Protein AF-A0A8T2PBL6-F1 (afdb_monomer_lite)

Structure (mmCIF, N/CA/C/O backbone):
data_AF-A0A8T2PBL6-F1
#
_entry.id   AF-A0A8T2PBL6-F1
#
loop_
_atom_site.group_PDB
_atom_site.id
_atom_site.type_symbol
_atom_site.label_atom_id
_atom_site.label_alt_id
_atom_site.label_comp_id
_atom_site.label_asym_id
_atom_site.label_entity_id
_atom_site.label_seq_id
_atom_site.pdbx_PDB_ins_code
_atom_site.Cartn_x
_atom_site.Cartn_y
_atom_site.Cartn_z
_atom_site.occupancy
_atom_site.B_iso_or_equiv
_atom_site.auth_seq_id
_atom_site.auth_comp_id
_atom_site.auth_asym_id
_atom_site.auth_atom_id
_atom_site.pdbx_PDB_model_num
ATOM 1 N N . ASP A 1 1 ? 4.267 20.429 -60.607 1.00 43.16 1 ASP A N 1
ATOM 2 C CA . ASP A 1 1 ? 3.782 20.792 -59.264 1.00 43.16 1 ASP A CA 1
ATOM 3 C C . ASP A 1 1 ? 3.815 19.580 -58.355 1.00 43.16 1 ASP A C 1
ATOM 5 O O . ASP A 1 1 ? 3.031 18.664 -58.534 1.00 43.16 1 ASP A O 1
ATOM 9 N N . GLY A 1 2 ? 4.815 19.511 -57.474 1.00 50.25 2 GLY A N 1
ATOM 10 C CA . GLY A 1 2 ? 5.110 18.341 -56.634 1.00 50.25 2 GLY A CA 1
ATOM 11 C C . GLY A 1 2 ? 4.582 18.460 -55.206 1.00 50.25 2 GLY A C 1
ATOM 12 O O . GLY A 1 2 ? 5.264 18.031 -54.286 1.00 50.25 2 GLY A O 1
ATOM 13 N N . ASN A 1 3 ? 3.427 19.103 -55.019 1.00 58.19 3 ASN A N 1
ATOM 14 C CA . ASN A 1 3 ? 2.879 19.395 -53.692 1.00 58.19 3 ASN A CA 1
ATOM 15 C C . ASN A 1 3 ? 1.383 19.056 -53.585 1.00 58.19 3 ASN A C 1
ATOM 17 O O . ASN A 1 3 ? 0.628 19.763 -52.927 1.00 58.19 3 ASN A O 1
ATOM 21 N N . ASP A 1 4 ? 0.959 17.989 -54.262 1.00 65.25 4 ASP A N 1
ATOM 22 C CA . ASP A 1 4 ? -0.408 17.470 -54.192 1.00 65.25 4 ASP A CA 1
ATOM 23 C C . ASP A 1 4 ? -0.483 16.361 -53.132 1.00 65.25 4 ASP A C 1
ATOM 25 O O . ASP A 1 4 ? -0.520 15.171 -53.436 1.00 65.25 4 ASP A O 1
ATOM 29 N N . TYR A 1 5 ? -0.379 16.758 -51.862 1.00 63.62 5 TYR A N 1
ATOM 30 C CA . TYR A 1 5 ? -0.706 15.898 -50.724 1.00 63.62 5 TYR A CA 1
ATOM 31 C C . TYR A 1 5 ? -2.075 16.335 -50.199 1.00 63.62 5 TYR A C 1
ATOM 33 O O . TYR A 1 5 ? -2.205 17.390 -49.581 1.00 63.62 5 TYR A O 1
ATOM 41 N N . SER A 1 6 ? -3.101 15.537 -50.494 1.00 62.78 6 SER A N 1
ATOM 42 C CA . SER A 1 6 ? -4.510 15.812 -50.185 1.00 62.78 6 SER A CA 1
ATOM 43 C C . SER A 1 6 ? -5.053 15.000 -49.003 1.00 62.78 6 SER A C 1
ATOM 45 O O . SER A 1 6 ? -6.257 15.008 -48.757 1.00 62.78 6 SER A O 1
ATOM 47 N N . GLU A 1 7 ? -4.201 14.249 -48.304 1.00 71.81 7 GLU A N 1
ATOM 48 C CA . GLU A 1 7 ? -4.602 13.477 -47.125 1.00 71.81 7 GLU A CA 1
ATOM 49 C C . GLU A 1 7 ? -4.484 14.339 -45.861 1.00 71.81 7 GLU A C 1
ATOM 51 O O . GLU A 1 7 ? -3.490 15.044 -45.672 1.00 71.81 7 GLU A O 1
ATOM 56 N N . GLU A 1 8 ? -5.500 14.293 -44.991 1.00 63.59 8 GLU A N 1
ATOM 57 C CA . GLU A 1 8 ? -5.434 14.917 -43.667 1.00 63.59 8 GLU A CA 1
ATOM 58 C C . GLU A 1 8 ? -4.256 14.318 -42.886 1.00 63.59 8 GLU A C 1
ATOM 60 O O . GLU A 1 8 ? -4.156 13.106 -42.688 1.00 63.59 8 GLU A O 1
ATOM 65 N N . TYR A 1 9 ? -3.333 15.179 -42.461 1.00 60.50 9 TYR A N 1
ATOM 66 C CA . TYR A 1 9 ? -2.179 14.777 -41.672 1.00 60.50 9 TYR A CA 1
ATOM 67 C C . TYR A 1 9 ? -2.646 14.280 -40.294 1.00 60.50 9 TYR A C 1
ATOM 69 O O . TYR A 1 9 ? -3.010 15.069 -39.424 1.00 60.50 9 TYR A O 1
ATOM 77 N N . GLU A 1 10 ? -2.648 12.961 -40.086 1.00 58.72 10 GLU A N 1
ATOM 78 C CA . GLU A 1 10 ? -2.942 12.349 -38.786 1.00 58.72 10 GLU A CA 1
ATOM 79 C C . GLU A 1 10 ? -1.780 12.613 -37.803 1.00 58.72 10 GLU A C 1
ATOM 81 O O . GLU A 1 10 ? -0.879 11.787 -37.652 1.00 58.72 10 GLU A O 1
ATOM 86 N N . GLU A 1 11 ? -1.802 13.750 -37.096 1.00 50.81 11 GLU A N 1
ATOM 87 C CA . GLU A 1 11 ? -0.780 14.150 -36.100 1.00 50.81 11 GLU A CA 1
ATOM 88 C C . GLU A 1 11 ? -0.487 13.068 -35.041 1.00 50.81 11 GLU A C 1
ATOM 90 O O . GLU A 1 11 ? 0.611 12.999 -34.488 1.00 50.81 11 GLU A O 1
ATOM 95 N N . LEU A 1 12 ? -1.453 12.183 -34.777 1.00 55.25 12 LEU A N 1
ATOM 96 C CA . LEU A 1 12 ? -1.366 11.137 -33.758 1.00 55.25 12 LEU A CA 1
ATOM 97 C C . LEU A 1 12 ? -0.840 9.786 -34.278 1.00 55.25 12 LEU A C 1
ATOM 99 O O . LEU A 1 12 ? -0.629 8.878 -33.472 1.00 55.25 12 LEU A O 1
ATOM 103 N N . ARG A 1 13 ? -0.563 9.628 -35.584 1.00 52.41 13 ARG A N 1
ATOM 104 C CA . ARG A 1 13 ? -0.020 8.368 -36.148 1.00 52.41 13 ARG A CA 1
ATOM 105 C C . ARG A 1 13 ? 1.358 7.999 -35.595 1.00 52.41 13 ARG A C 1
ATOM 107 O O . ARG A 1 13 ? 1.736 6.830 -35.616 1.00 52.41 13 ARG A O 1
ATOM 114 N N . PHE A 1 14 ? 2.084 8.989 -35.080 1.00 52.91 14 PHE A N 1
ATOM 115 C CA . PHE A 1 14 ? 3.427 8.846 -34.522 1.00 52.91 14 PHE A CA 1
ATOM 116 C C . PHE A 1 14 ? 3.478 9.062 -33.008 1.00 52.91 14 PHE A C 1
ATOM 118 O O . PHE A 1 14 ? 4.563 9.293 -32.473 1.00 52.91 14 PHE A O 1
ATOM 125 N N . VAL A 1 15 ? 2.345 8.983 -32.291 1.00 48.78 15 VAL A N 1
ATOM 126 C CA . VAL A 1 15 ? 2.387 8.986 -30.822 1.00 48.78 15 VAL A CA 1
ATOM 127 C C . VAL A 1 15 ? 3.175 7.760 -30.370 1.00 48.78 15 VAL A C 1
ATOM 129 O O . VAL A 1 15 ? 2.711 6.619 -30.412 1.00 48.78 15 VAL A O 1
ATOM 132 N N . GLN A 1 16 ? 4.419 8.011 -29.981 1.00 54.53 16 GLN A N 1
ATOM 133 C CA . GLN A 1 16 ? 5.377 6.989 -29.621 1.00 54.53 16 GLN A CA 1
ATOM 134 C C . GLN A 1 16 ? 4.925 6.348 -28.307 1.00 54.53 16 GLN A C 1
ATOM 136 O O . GLN A 1 16 ? 4.802 7.007 -27.274 1.00 54.53 16 GLN A O 1
ATOM 141 N N . LYS A 1 17 ? 4.630 5.046 -28.352 1.00 58.31 17 LYS A N 1
ATOM 142 C CA . LYS A 1 17 ? 4.288 4.269 -27.159 1.00 58.31 17 LYS A CA 1
ATOM 143 C C . LYS A 1 17 ? 5.459 4.365 -26.174 1.00 58.31 17 LYS A C 1
ATOM 145 O O . LYS A 1 17 ? 6.600 4.133 -26.569 1.00 58.31 17 LYS A O 1
ATOM 150 N N . GLN A 1 18 ? 5.174 4.721 -24.919 1.00 60.09 18 GLN A N 1
ATOM 151 C CA . GLN A 1 18 ? 6.183 4.833 -23.857 1.00 60.09 18 GLN A CA 1
ATOM 152 C C . GLN A 1 18 ? 7.034 3.556 -23.821 1.00 60.09 18 GLN A C 1
ATOM 154 O O . GLN A 1 18 ? 6.493 2.449 -23.791 1.00 60.09 18 GLN A O 1
ATOM 159 N N . ILE A 1 19 ? 8.357 3.716 -23.883 1.00 67.12 19 ILE A N 1
ATOM 160 C CA . ILE A 1 19 ? 9.294 2.612 -24.142 1.00 67.12 19 ILE A CA 1
ATOM 161 C C . ILE A 1 19 ? 9.692 1.913 -22.838 1.00 67.12 19 ILE A C 1
ATOM 163 O O . ILE A 1 19 ? 9.883 0.697 -22.832 1.00 67.12 19 ILE A O 1
ATOM 167 N N . LEU A 1 20 ? 9.782 2.657 -21.729 1.00 72.12 20 LEU A N 1
ATOM 168 C CA . LEU A 1 20 ? 10.186 2.117 -20.434 1.00 72.12 20 LEU A CA 1
ATOM 169 C C . LEU A 1 20 ? 9.105 2.312 -19.365 1.00 72.12 20 LEU A C 1
ATOM 171 O O . LEU A 1 20 ? 8.576 3.409 -19.190 1.00 72.12 20 LEU A O 1
ATOM 175 N N . ILE A 1 21 ? 8.813 1.252 -18.609 1.00 74.00 21 ILE A N 1
ATOM 176 C CA . ILE A 1 21 ? 7.943 1.310 -17.429 1.00 74.00 21 ILE A CA 1
ATOM 177 C C . ILE A 1 21 ? 8.823 1.252 -16.186 1.00 74.00 21 ILE A C 1
ATOM 179 O O . ILE A 1 21 ? 9.602 0.313 -16.016 1.00 74.00 21 ILE A O 1
ATOM 183 N N . VAL A 1 22 ? 8.662 2.235 -15.305 1.00 81.25 22 VAL A N 1
ATOM 184 C CA . VAL A 1 22 ? 9.357 2.313 -14.021 1.00 81.25 22 VAL A CA 1
ATOM 185 C C . VAL A 1 22 ? 8.319 2.211 -12.915 1.00 81.25 22 VAL A C 1
ATOM 187 O O . VAL A 1 22 ? 7.431 3.052 -12.793 1.00 81.25 22 VAL A O 1
ATOM 190 N N . LYS A 1 23 ? 8.414 1.157 -12.112 1.00 81.25 23 LYS A N 1
ATOM 191 C CA . LYS A 1 23 ? 7.505 0.885 -11.001 1.00 81.25 23 LYS A CA 1
ATOM 192 C C . LYS A 1 23 ? 7.976 1.589 -9.741 1.00 81.25 23 LYS A C 1
ATOM 194 O O . LYS A 1 23 ? 9.170 1.628 -9.460 1.00 81.25 23 LYS A O 1
ATOM 199 N N . LEU A 1 24 ? 7.033 2.084 -8.952 1.00 82.81 24 LEU A N 1
ATOM 200 C CA . LEU A 1 24 ? 7.300 2.546 -7.596 1.00 82.81 24 LEU A CA 1
ATOM 201 C C . LEU A 1 24 ? 7.156 1.385 -6.614 1.00 82.81 24 LEU A C 1
ATOM 203 O O . LEU A 1 24 ? 6.159 0.656 -6.633 1.00 82.81 24 LEU A O 1
ATOM 207 N N . LYS A 1 25 ? 8.142 1.237 -5.733 1.00 81.81 25 LYS A N 1
ATOM 208 C CA . LYS A 1 25 ? 8.147 0.249 -4.654 1.00 81.81 25 LYS A CA 1
ATOM 209 C C . LYS A 1 25 ? 8.457 0.936 -3.329 1.00 81.81 25 LYS A C 1
ATOM 211 O O . LYS A 1 25 ? 9.286 1.837 -3.272 1.00 81.81 25 LYS A O 1
ATOM 216 N N . VAL A 1 26 ? 7.800 0.494 -2.263 1.00 82.88 26 VAL A N 1
ATOM 217 C CA . VAL A 1 26 ? 8.106 0.941 -0.901 1.00 82.88 26 VAL A CA 1
ATOM 218 C C . VAL A 1 26 ? 9.270 0.116 -0.350 1.00 82.88 26 VAL A C 1
ATOM 220 O O . VAL A 1 26 ? 9.194 -1.112 -0.300 1.00 82.88 26 VAL A O 1
ATOM 223 N N . GLU A 1 27 ? 10.333 0.793 0.073 1.00 85.44 27 GLU A N 1
ATOM 224 C CA . GLU A 1 27 ? 11.426 0.243 0.876 1.00 85.44 27 GLU A CA 1
ATOM 225 C C . GLU A 1 27 ? 11.625 1.158 2.078 1.00 85.44 27 GLU A C 1
ATOM 227 O O . GLU A 1 27 ? 12.254 2.208 1.974 1.00 85.44 27 GLU A O 1
ATOM 232 N N . GLU A 1 28 ? 11.012 0.797 3.206 1.00 79.00 28 GLU A N 1
ATOM 233 C CA . GLU A 1 28 ? 10.881 1.704 4.345 1.00 79.00 28 GLU A CA 1
ATOM 234 C C . GLU A 1 28 ? 12.227 2.284 4.815 1.00 79.00 28 GLU A C 1
ATOM 236 O O . GLU A 1 28 ? 13.193 1.533 4.978 1.00 79.00 28 GLU A O 1
ATOM 241 N N . PRO A 1 29 ? 12.293 3.605 5.082 1.00 82.56 29 PRO A N 1
ATOM 242 C CA . PRO A 1 29 ? 11.200 4.595 5.078 1.00 82.56 29 PRO A CA 1
ATOM 243 C C . PRO A 1 29 ? 10.956 5.299 3.721 1.00 82.56 29 PRO A C 1
ATOM 245 O O . PRO A 1 29 ? 10.273 6.320 3.679 1.00 82.56 29 PRO A O 1
ATOM 248 N N . TYR A 1 30 ? 11.514 4.800 2.618 1.00 80.50 30 TYR A N 1
ATOM 249 C CA . TYR A 1 30 ? 11.568 5.490 1.328 1.00 80.50 30 TYR A CA 1
ATOM 250 C C . TYR A 1 30 ? 10.723 4.813 0.235 1.00 80.50 30 TYR A C 1
ATOM 252 O O . TYR A 1 30 ? 10.323 3.652 0.327 1.00 80.50 30 TYR A O 1
ATOM 260 N N . ILE A 1 31 ? 10.456 5.560 -0.837 1.00 79.31 31 ILE A N 1
ATOM 261 C CA . ILE A 1 31 ? 9.913 5.028 -2.090 1.00 79.31 31 ILE A CA 1
ATOM 262 C C . ILE A 1 31 ? 11.065 4.973 -3.087 1.00 79.31 31 ILE A C 1
ATOM 264 O O . ILE A 1 31 ? 11.774 5.961 -3.275 1.00 79.31 31 ILE A O 1
ATOM 268 N N . VAL A 1 32 ? 11.241 3.823 -3.727 1.00 82.69 32 VAL A N 1
ATOM 269 C CA . VAL A 1 32 ? 12.306 3.576 -4.697 1.00 82.69 32 VAL A CA 1
ATOM 270 C C . VAL A 1 32 ? 11.728 3.267 -6.076 1.00 82.69 32 VAL A C 1
ATOM 272 O O . VAL A 1 32 ? 10.625 2.726 -6.208 1.00 82.69 32 VAL A O 1
ATOM 275 N N . PHE A 1 33 ? 12.492 3.609 -7.112 1.00 83.44 33 PHE A N 1
ATOM 276 C CA . PHE A 1 33 ? 12.185 3.276 -8.501 1.00 83.44 33 PHE A CA 1
ATOM 277 C C . PHE A 1 33 ? 12.703 1.879 -8.841 1.00 83.44 33 PHE A C 1
ATOM 279 O O . PHE A 1 33 ? 13.837 1.531 -8.506 1.00 83.44 33 PHE A O 1
ATOM 286 N N . GLN A 1 34 ? 11.884 1.092 -9.533 1.00 81.88 34 GLN A N 1
ATOM 287 C CA . GLN A 1 34 ? 12.235 -0.237 -10.009 1.00 81.88 34 GLN A CA 1
ATOM 288 C C . GLN A 1 34 ? 11.873 -0.401 -11.498 1.00 81.88 34 GLN A C 1
ATOM 290 O O . GLN A 1 34 ? 10.690 -0.403 -11.840 1.00 81.88 34 GLN A O 1
ATOM 295 N N . PRO A 1 35 ? 12.851 -0.606 -12.397 1.00 83.62 35 PRO A N 1
ATOM 296 C CA . PRO A 1 35 ? 14.295 -0.599 -12.139 1.00 83.62 35 PRO A CA 1
ATOM 297 C C . PRO A 1 35 ? 14.790 0.775 -11.653 1.00 83.62 35 PRO A C 1
ATOM 299 O O . PRO A 1 35 ? 14.104 1.783 -11.816 1.00 83.62 35 PRO A O 1
ATOM 302 N N . SER A 1 36 ? 15.966 0.816 -11.024 1.00 84.00 36 SER A N 1
ATOM 303 C CA . SER A 1 36 ? 16.546 2.076 -10.554 1.00 84.00 36 SER A CA 1
ATOM 304 C C . SER A 1 36 ? 16.830 3.016 -11.728 1.00 84.00 36 SER A C 1
ATOM 306 O O . SER A 1 36 ? 16.960 2.587 -12.878 1.00 84.00 36 SER A O 1
ATOM 308 N N . LEU A 1 37 ? 16.984 4.312 -11.451 1.00 79.06 37 LEU A N 1
ATOM 309 C CA . LEU A 1 37 ? 17.325 5.283 -12.495 1.00 79.06 37 LEU A CA 1
ATOM 310 C C . LEU A 1 37 ? 18.654 4.933 -13.187 1.00 79.06 37 LEU A C 1
ATOM 312 O O . LEU A 1 37 ? 18.767 5.046 -14.402 1.00 79.06 37 LEU A O 1
ATOM 316 N N . GLN A 1 38 ? 19.639 4.421 -12.449 1.00 81.12 38 GLN A N 1
ATOM 317 C CA . GLN A 1 38 ? 20.893 3.962 -13.049 1.00 81.12 38 GLN A CA 1
ATOM 318 C C . GLN A 1 38 ? 20.671 2.801 -14.027 1.00 81.12 38 GLN A C 1
ATOM 320 O O . GLN A 1 38 ? 21.185 2.823 -15.141 1.00 81.12 38 GLN A O 1
ATOM 325 N N . GLN A 1 39 ? 19.847 1.824 -13.651 1.00 83.62 39 GLN A N 1
ATOM 326 C CA . GLN A 1 39 ? 19.502 0.704 -14.528 1.00 83.62 39 GLN A CA 1
ATOM 327 C C . GLN A 1 39 ? 18.726 1.168 -15.770 1.00 83.62 39 GLN A C 1
ATOM 329 O O . GLN A 1 39 ? 18.928 0.637 -16.859 1.00 83.62 39 GLN A O 1
ATOM 334 N N . CYS A 1 40 ? 17.866 2.182 -15.636 1.00 82.75 40 CYS A N 1
ATOM 335 C CA . CYS A 1 40 ? 17.183 2.796 -16.776 1.00 82.75 40 CYS A CA 1
ATOM 336 C C . CYS A 1 40 ? 18.178 3.448 -17.747 1.00 82.75 40 CYS A C 1
ATOM 338 O O . CYS A 1 40 ? 18.083 3.236 -18.956 1.00 82.75 40 CYS A O 1
ATOM 340 N N . TRP A 1 41 ? 19.154 4.197 -17.225 1.00 80.44 41 TRP A N 1
ATOM 341 C CA . TRP A 1 41 ? 20.211 4.804 -18.034 1.00 80.44 41 TRP A CA 1
ATOM 342 C C . TRP A 1 41 ? 21.049 3.754 -18.765 1.00 80.44 41 TRP A C 1
ATOM 344 O O . TRP A 1 41 ? 21.285 3.885 -19.961 1.00 80.44 41 TRP A O 1
ATOM 354 N N . GLU A 1 42 ? 21.446 2.678 -18.086 1.00 84.25 42 GLU A N 1
ATOM 355 C CA . GLU A 1 42 ? 22.205 1.584 -18.703 1.00 84.25 42 GLU A CA 1
ATOM 356 C C . GLU A 1 42 ? 21.455 0.946 -19.881 1.00 84.25 42 GLU A C 1
ATOM 358 O O . GLU A 1 42 ? 22.079 0.585 -20.882 1.00 84.25 42 GLU A O 1
ATOM 363 N N . LEU A 1 43 ? 20.125 0.828 -19.793 1.00 83.44 43 LEU A N 1
ATOM 364 C CA . LEU A 1 43 ? 19.289 0.329 -20.889 1.00 83.44 43 LEU A CA 1
ATOM 365 C C . LEU A 1 43 ? 19.260 1.299 -22.073 1.00 83.44 43 LEU A C 1
ATOM 367 O O . LEU A 1 43 ? 19.433 0.868 -23.213 1.00 83.44 43 LEU A O 1
ATOM 371 N N . ILE A 1 44 ? 19.089 2.597 -21.810 1.00 82.00 44 ILE A N 1
ATOM 372 C CA . ILE A 1 44 ? 19.103 3.638 -22.846 1.00 82.00 44 ILE A CA 1
ATOM 373 C C . ILE A 1 44 ? 20.468 3.697 -23.534 1.00 82.00 44 ILE A C 1
ATOM 375 O O . ILE A 1 44 ? 20.549 3.625 -24.759 1.00 82.00 44 ILE A O 1
ATOM 379 N N . HIS A 1 45 ? 21.541 3.769 -22.748 1.00 80.69 45 HIS A N 1
ATOM 380 C CA . HIS A 1 45 ? 22.913 3.824 -23.236 1.00 80.69 45 HIS A CA 1
ATOM 381 C C . HIS A 1 45 ? 23.241 2.608 -24.106 1.00 80.69 45 HIS A C 1
ATOM 383 O O . HIS A 1 45 ? 23.751 2.749 -25.215 1.00 80.69 45 HIS A O 1
ATOM 389 N N . ARG A 1 46 ? 22.885 1.402 -23.645 1.00 84.50 46 ARG A N 1
ATOM 390 C CA . ARG A 1 46 ? 23.063 0.175 -24.428 1.00 84.50 46 ARG A CA 1
ATOM 391 C C . ARG A 1 46 ? 22.291 0.219 -25.745 1.00 84.50 46 ARG A C 1
ATOM 393 O O . ARG A 1 46 ? 22.838 -0.193 -26.759 1.00 84.50 46 ARG A O 1
ATOM 400 N N . GLY A 1 47 ? 21.057 0.725 -25.736 1.00 81.94 47 GLY A N 1
ATOM 401 C CA . GLY A 1 47 ? 20.255 0.894 -26.947 1.00 81.94 47 GLY A CA 1
ATOM 402 C C . GLY A 1 47 ? 20.935 1.803 -27.971 1.00 81.94 47 GLY A C 1
ATOM 403 O O . GLY A 1 47 ? 21.075 1.416 -29.128 1.00 81.94 47 GLY A O 1
ATOM 404 N N . PHE A 1 48 ? 21.428 2.968 -27.542 1.00 79.62 48 PHE A N 1
ATOM 405 C CA . PHE A 1 48 ? 22.177 3.872 -28.418 1.00 79.62 48 PHE A CA 1
ATOM 406 C C . PHE A 1 48 ? 23.450 3.230 -28.973 1.00 79.62 48 PHE A C 1
ATOM 408 O O . PHE A 1 48 ? 23.694 3.315 -30.175 1.00 79.62 48 PHE A O 1
ATOM 415 N N . MET A 1 49 ? 24.229 2.546 -28.132 1.00 79.75 49 MET A N 1
ATOM 416 C CA . MET A 1 49 ? 25.452 1.871 -28.577 1.00 79.75 49 MET A CA 1
ATOM 417 C C . MET A 1 49 ? 25.167 0.745 -29.575 1.00 79.75 49 MET A C 1
ATOM 419 O O . MET A 1 49 ? 25.893 0.599 -30.553 1.00 79.75 49 MET A O 1
ATOM 423 N N . GLU A 1 50 ? 24.095 -0.024 -29.376 1.00 82.31 50 GLU A N 1
ATOM 424 C CA . GLU A 1 50 ? 23.716 -1.088 -30.309 1.00 82.31 50 GLU A CA 1
ATOM 425 C C . GLU A 1 50 ? 23.234 -0.524 -31.652 1.00 82.31 50 GLU A C 1
ATOM 427 O O . GLU A 1 50 ? 23.562 -1.083 -32.697 1.00 82.31 50 GLU A O 1
ATOM 432 N N . ILE A 1 51 ? 22.508 0.602 -31.646 1.00 79.25 51 ILE A N 1
ATOM 433 C CA . ILE A 1 51 ? 22.123 1.317 -32.874 1.00 79.25 51 ILE A CA 1
ATOM 434 C C . ILE A 1 51 ? 23.373 1.766 -33.633 1.00 79.25 51 ILE A C 1
ATOM 436 O O . ILE A 1 51 ? 23.479 1.505 -34.831 1.00 79.25 51 ILE A O 1
ATOM 440 N N . ILE A 1 52 ? 24.322 2.399 -32.938 1.00 75.81 52 ILE A N 1
ATOM 441 C CA . ILE A 1 52 ? 25.583 2.869 -33.525 1.00 75.81 52 ILE A CA 1
ATOM 442 C C . ILE A 1 52 ? 26.353 1.696 -34.143 1.00 75.81 52 ILE A C 1
ATOM 444 O O . ILE A 1 52 ? 26.657 1.714 -35.334 1.00 75.81 52 ILE A O 1
ATOM 448 N N . LYS A 1 53 ? 26.567 0.631 -33.367 1.00 77.81 53 LYS A N 1
ATOM 449 C CA . LYS A 1 53 ? 27.270 -0.576 -33.809 1.00 77.81 53 LYS A CA 1
ATOM 450 C C . LYS A 1 53 ? 26.582 -1.265 -34.989 1.00 77.81 53 LYS A C 1
ATOM 452 O O . LYS A 1 53 ? 27.242 -1.723 -35.917 1.00 77.81 53 LYS A O 1
ATOM 457 N N . SER A 1 54 ? 25.251 -1.342 -34.978 1.00 75.81 54 SER A N 1
ATOM 458 C CA . SER A 1 54 ? 24.486 -1.938 -36.081 1.00 75.81 54 SER A CA 1
ATOM 459 C C . SER A 1 54 ? 24.658 -1.145 -37.376 1.00 75.81 54 SER A C 1
ATOM 461 O O . SER A 1 54 ? 24.699 -1.726 -38.462 1.00 75.81 54 SER A O 1
ATOM 463 N N . ALA A 1 55 ? 24.792 0.178 -37.265 1.00 70.81 55 ALA A N 1
ATOM 464 C CA . ALA A 1 55 ? 24.924 1.065 -38.406 1.00 70.81 55 ALA A CA 1
ATOM 465 C C . ALA A 1 55 ? 26.281 0.894 -39.134 1.00 70.81 55 ALA A C 1
ATOM 467 O O . ALA A 1 55 ? 26.313 0.985 -40.360 1.00 70.81 55 ALA A O 1
ATOM 468 N N . GLU A 1 56 ? 27.366 0.544 -38.430 1.00 70.31 56 GLU A N 1
ATOM 469 C CA . GLU A 1 56 ? 28.729 0.372 -38.988 1.00 70.31 56 GLU A CA 1
ATOM 470 C C . GLU A 1 56 ? 28.830 -0.613 -40.157 1.00 70.31 56 GLU A C 1
ATOM 472 O O . GLU A 1 56 ? 29.690 -0.484 -41.032 1.00 70.31 56 GLU A O 1
ATOM 477 N N . SER A 1 57 ? 27.936 -1.596 -40.190 1.00 69.19 57 SER A N 1
ATOM 478 C CA . SER A 1 57 ? 27.934 -2.656 -41.199 1.00 69.19 57 SER A CA 1
ATOM 479 C C . SER A 1 57 ? 27.009 -2.386 -42.387 1.00 69.19 57 SER A C 1
ATOM 481 O O . SER A 1 57 ? 26.903 -3.229 -43.279 1.00 69.19 57 SER A O 1
ATOM 483 N N . LEU A 1 58 ? 26.330 -1.232 -42.427 1.00 74.00 58 LEU A N 1
ATOM 484 C CA . LEU A 1 58 ? 25.347 -0.954 -43.469 1.00 74.00 58 LEU A CA 1
ATOM 485 C C . LEU A 1 58 ? 26.041 -0.701 -44.815 1.00 74.00 58 LEU A C 1
ATOM 487 O O . LEU A 1 58 ? 26.787 0.273 -44.946 1.00 74.00 58 LEU A O 1
ATOM 491 N N . PRO A 1 59 ? 25.804 -1.538 -45.841 1.00 68.31 59 PRO A N 1
ATOM 492 C CA . PRO A 1 59 ? 26.415 -1.342 -47.142 1.00 68.31 59 PRO A CA 1
ATOM 493 C C . PRO A 1 59 ? 25.818 -0.113 -47.821 1.00 68.31 59 PRO A C 1
ATOM 495 O O . PRO A 1 59 ? 24.615 0.150 -47.758 1.00 68.31 59 PRO A O 1
ATOM 498 N N . ARG A 1 60 ? 26.668 0.628 -48.525 1.00 73.12 60 ARG A N 1
ATOM 499 C CA . ARG A 1 60 ? 26.225 1.719 -49.385 1.00 73.12 60 ARG A CA 1
ATOM 500 C C . ARG A 1 60 ? 25.305 1.212 -50.496 1.00 73.12 60 ARG A C 1
ATOM 502 O O . ARG A 1 60 ? 25.505 0.124 -51.037 1.00 73.12 60 ARG A O 1
ATOM 509 N N . VAL A 1 61 ? 24.321 2.026 -50.878 1.00 72.56 61 VAL A N 1
ATOM 510 C CA . VAL A 1 61 ? 23.393 1.699 -51.976 1.00 72.56 61 VAL A CA 1
ATOM 511 C C . VAL A 1 61 ? 24.164 1.500 -53.286 1.00 72.56 61 VAL A C 1
ATOM 513 O O . VAL A 1 61 ? 23.833 0.620 -54.078 1.00 72.56 61 VAL A O 1
ATOM 516 N N . GLU A 1 62 ? 25.257 2.239 -53.475 1.00 71.44 62 GLU A N 1
ATOM 517 C CA . GLU A 1 62 ? 26.166 2.115 -54.614 1.00 71.44 62 GLU A CA 1
ATOM 518 C C . GLU A 1 62 ? 26.788 0.716 -54.731 1.00 71.44 62 GLU A C 1
ATOM 520 O O . GLU A 1 62 ? 26.954 0.226 -55.845 1.00 71.44 62 GLU A O 1
ATOM 525 N N . SER A 1 63 ? 27.032 0.026 -53.611 1.00 66.75 63 SER A N 1
ATOM 526 C CA . SER A 1 63 ? 27.506 -1.364 -53.599 1.00 66.75 63 SER A CA 1
ATOM 527 C C . SER A 1 63 ? 26.451 -2.340 -54.136 1.00 66.75 63 SER A C 1
ATOM 529 O O . SER A 1 63 ? 26.790 -3.434 -54.573 1.00 66.75 63 SER A O 1
ATOM 531 N N . SER A 1 64 ? 25.165 -1.974 -54.132 1.00 68.12 64 SER A N 1
ATOM 532 C CA . SER A 1 64 ? 24.094 -2.777 -54.744 1.00 68.12 64 SER A CA 1
ATOM 533 C C . SER A 1 64 ? 23.845 -2.408 -56.208 1.00 68.12 64 SER A C 1
ATOM 535 O O . SER A 1 64 ? 23.522 -3.287 -57.004 1.00 68.12 64 SER A O 1
ATOM 537 N N . LEU A 1 65 ? 24.013 -1.130 -56.562 1.00 72.50 65 LEU A N 1
ATOM 538 C CA . LEU A 1 65 ? 23.766 -0.602 -57.907 1.00 72.50 65 LEU A CA 1
ATOM 539 C C . LEU A 1 65 ? 24.927 -0.843 -58.885 1.00 72.50 65 LEU A C 1
ATOM 541 O O . LEU A 1 65 ? 24.681 -1.028 -60.074 1.00 72.50 65 LEU A O 1
ATOM 545 N N . PHE A 1 66 ? 26.173 -0.866 -58.401 1.00 78.81 66 PHE A N 1
ATOM 546 C CA . PHE A 1 66 ? 27.377 -0.994 -59.228 1.00 78.81 66 PHE A CA 1
ATOM 547 C C . PHE A 1 66 ? 28.226 -2.192 -58.760 1.00 78.81 66 PHE A C 1
ATOM 549 O O . PHE A 1 66 ? 28.984 -2.072 -57.793 1.00 78.81 66 PHE A O 1
ATOM 556 N N . PRO A 1 67 ? 28.115 -3.363 -59.422 1.00 68.62 67 PRO A N 1
ATOM 557 C CA . PRO A 1 67 ? 28.805 -4.589 -59.013 1.00 68.62 67 PRO A CA 1
ATOM 558 C C . PRO A 1 67 ? 30.331 -4.455 -58.961 1.00 68.62 67 PRO A C 1
ATOM 560 O O . PRO A 1 67 ? 30.946 -5.046 -58.081 1.00 68.62 67 PRO A O 1
ATOM 563 N N . ASP A 1 68 ? 30.915 -3.635 -59.839 1.00 73.69 68 ASP A N 1
ATOM 564 C CA . ASP A 1 68 ? 32.367 -3.428 -59.958 1.00 73.69 68 ASP A CA 1
ATOM 565 C C . ASP A 1 68 ? 32.982 -2.745 -58.724 1.00 73.69 68 ASP A C 1
ATOM 567 O O . ASP A 1 68 ? 34.181 -2.833 -58.485 1.00 73.69 68 ASP A O 1
ATOM 571 N N . ILE A 1 69 ? 32.159 -2.072 -57.912 1.00 68.06 69 ILE A N 1
ATOM 572 C CA . ILE A 1 69 ? 32.592 -1.343 -56.711 1.00 68.06 69 ILE A CA 1
ATOM 573 C C . ILE A 1 69 ? 32.419 -2.214 -55.446 1.00 68.06 69 ILE A C 1
ATOM 575 O O . ILE A 1 69 ? 32.930 -1.876 -54.374 1.00 68.06 69 ILE A O 1
ATOM 579 N N . LYS A 1 70 ? 31.761 -3.383 -55.552 1.00 62.28 70 LYS A N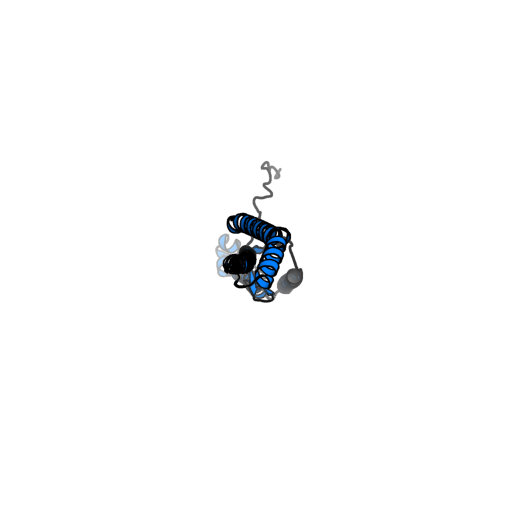 1
ATOM 580 C CA . LYS A 1 70 ? 31.557 -4.315 -54.423 1.00 62.28 70 LYS A CA 1
ATOM 581 C C . LYS A 1 70 ? 32.862 -4.814 -53.811 1.00 62.28 70 LYS A C 1
ATOM 583 O O . LYS A 1 70 ? 32.893 -5.068 -52.611 1.00 62.28 70 LYS A O 1
ATOM 588 N N . GLU A 1 71 ? 33.929 -4.919 -54.600 1.00 61.38 71 GLU A N 1
ATOM 589 C CA . GLU A 1 71 ? 35.240 -5.396 -54.136 1.00 61.38 71 GLU A CA 1
ATOM 590 C C . GLU A 1 71 ? 35.865 -4.491 -53.062 1.00 61.38 71 GLU A C 1
ATOM 592 O O . GLU A 1 71 ? 36.745 -4.920 -52.318 1.00 61.38 71 GLU A O 1
ATOM 597 N N . HIS A 1 72 ? 35.382 -3.253 -52.931 1.00 65.56 72 HIS A N 1
ATOM 598 C CA . HIS A 1 72 ? 35.913 -2.274 -51.988 1.00 65.56 72 HIS A CA 1
ATOM 599 C C . HIS A 1 72 ? 35.190 -2.234 -50.631 1.00 65.56 72 HIS A C 1
ATOM 601 O O . HIS A 1 72 ? 35.546 -1.392 -49.810 1.00 65.56 72 HIS A O 1
ATOM 607 N N . ASN A 1 73 ? 34.208 -3.116 -50.372 1.00 60.28 73 ASN A N 1
ATOM 608 C CA . ASN A 1 73 ? 33.473 -3.207 -49.094 1.00 60.28 73 ASN A CA 1
ATOM 609 C C . ASN A 1 73 ? 33.055 -1.833 -48.532 1.00 60.28 73 ASN A C 1
ATOM 611 O O . ASN A 1 73 ? 33.268 -1.523 -47.360 1.00 60.28 73 ASN A O 1
ATOM 615 N N . LEU A 1 74 ? 32.481 -0.982 -49.388 1.00 64.88 74 LEU A N 1
ATOM 616 C CA . LEU A 1 74 ? 32.085 0.369 -49.001 1.00 64.88 74 LEU A CA 1
ATOM 617 C C . LEU A 1 74 ? 30.834 0.319 -48.110 1.00 64.88 74 LEU A C 1
ATOM 619 O O . LEU A 1 74 ? 29.718 0.086 -48.592 1.00 64.88 74 LEU A O 1
ATOM 623 N N . THR A 1 75 ? 31.019 0.561 -46.816 1.00 67.75 75 THR A N 1
ATOM 624 C CA . THR A 1 75 ? 29.934 0.782 -45.856 1.00 67.75 75 THR A CA 1
ATOM 625 C C . THR A 1 75 ? 29.570 2.262 -45.777 1.00 67.75 75 THR A C 1
ATOM 627 O O . THR A 1 75 ? 30.330 3.149 -46.188 1.00 67.75 75 THR A O 1
ATOM 630 N N . LEU A 1 76 ? 28.350 2.544 -45.323 1.00 63.16 76 LEU A N 1
ATOM 631 C CA . LEU A 1 76 ? 27.951 3.893 -44.957 1.00 63.16 76 LEU A CA 1
ATOM 632 C C . LEU A 1 76 ? 28.922 4.404 -43.892 1.00 63.16 76 LEU A C 1
ATOM 634 O O . LEU A 1 76 ? 29.244 3.697 -42.942 1.00 63.16 76 LEU A O 1
ATOM 638 N N . ARG A 1 77 ? 29.392 5.644 -44.058 1.00 59.72 77 ARG A N 1
ATOM 639 C CA . ARG A 1 77 ? 30.127 6.337 -43.000 1.00 59.72 77 ARG A CA 1
ATOM 640 C C . ARG A 1 77 ? 29.138 6.590 -41.872 1.00 59.72 77 ARG A C 1
ATOM 642 O O . ARG A 1 77 ? 28.302 7.486 -41.972 1.00 59.72 77 ARG A O 1
ATOM 649 N N . THR A 1 78 ? 29.185 5.742 -40.863 1.00 56.66 78 THR A N 1
ATOM 650 C CA . THR A 1 78 ? 28.325 5.848 -39.698 1.00 56.66 78 THR A CA 1
ATOM 651 C C . THR A 1 78 ? 29.038 6.529 -38.559 1.00 56.66 78 THR A C 1
ATOM 653 O O . THR A 1 78 ? 30.261 6.534 -38.472 1.00 56.66 78 THR A O 1
ATOM 656 N N . VAL A 1 79 ? 28.203 7.120 -37.722 1.00 60.62 79 VAL A N 1
ATOM 657 C CA . VAL A 1 79 ? 28.551 7.835 -36.508 1.00 60.62 79 VAL A CA 1
ATOM 658 C C . VAL A 1 79 ? 29.375 6.916 -35.602 1.00 60.62 79 VAL A C 1
ATOM 660 O O . VAL A 1 79 ? 28.855 5.898 -35.156 1.00 60.62 79 VAL A O 1
ATOM 663 N N . ASN A 1 80 ? 30.644 7.236 -35.362 1.00 64.56 80 ASN A N 1
ATOM 664 C CA . ASN A 1 80 ? 31.533 6.468 -34.488 1.00 64.56 80 ASN A CA 1
ATOM 665 C C . ASN A 1 80 ? 31.409 6.963 -33.027 1.00 64.56 80 ASN A C 1
ATOM 667 O O . ASN A 1 80 ? 31.373 8.175 -32.815 1.00 64.56 80 ASN A O 1
ATOM 671 N N . PRO A 1 81 ? 31.355 6.072 -32.013 1.00 62.03 81 PRO A N 1
ATOM 672 C CA . PRO A 1 81 ? 31.281 6.460 -30.599 1.00 62.03 81 PRO A CA 1
ATOM 673 C C . PRO A 1 81 ? 32.360 7.449 -30.134 1.00 62.03 81 PRO A C 1
ATOM 675 O O . PRO A 1 81 ? 32.097 8.242 -29.233 1.00 62.03 81 PRO A O 1
ATOM 678 N N . ASP A 1 82 ? 33.544 7.406 -30.751 1.00 67.38 82 ASP A N 1
ATOM 679 C CA . ASP A 1 82 ? 34.697 8.248 -30.415 1.00 67.38 82 ASP A CA 1
ATOM 680 C C . ASP A 1 82 ? 34.653 9.634 -31.090 1.00 67.38 82 ASP A C 1
ATOM 682 O O . ASP A 1 82 ? 35.544 10.456 -30.882 1.00 67.38 82 ASP A O 1
ATOM 686 N N . GLU A 1 83 ? 33.642 9.918 -31.920 1.00 74.19 83 GLU A N 1
ATOM 687 C CA . GLU A 1 83 ? 33.456 11.249 -32.498 1.00 74.19 83 GLU A CA 1
ATOM 688 C C . GLU A 1 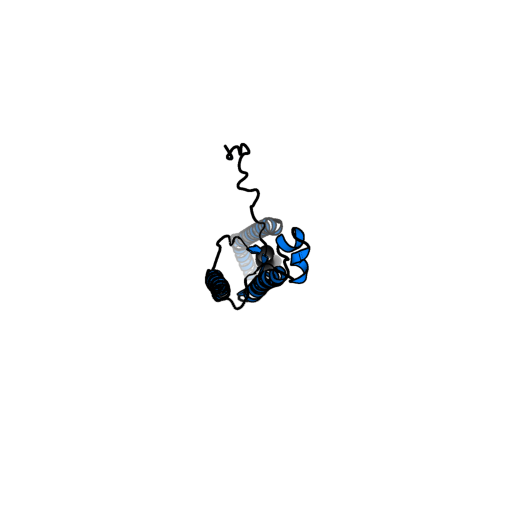83 ? 33.023 12.255 -31.427 1.00 74.19 83 GLU A C 1
ATOM 690 O O . GLU A 1 83 ? 32.073 12.019 -30.675 1.00 74.19 83 GLU A O 1
ATOM 695 N N . ASP A 1 84 ? 33.649 13.435 -31.435 1.00 75.69 84 ASP A N 1
ATOM 696 C CA . ASP A 1 84 ? 33.355 14.516 -30.485 1.00 75.69 84 ASP A CA 1
ATOM 697 C C . ASP A 1 84 ? 31.855 14.849 -30.423 1.00 75.69 84 ASP A C 1
ATOM 699 O O . ASP A 1 84 ? 31.310 15.067 -29.346 1.00 75.69 84 ASP A O 1
ATOM 703 N N . LEU A 1 85 ? 31.153 14.817 -31.564 1.00 71.44 85 LEU A N 1
ATOM 704 C CA . LEU A 1 85 ? 29.710 15.083 -31.647 1.00 71.44 85 LEU A CA 1
ATOM 705 C C . LEU A 1 85 ? 28.854 14.027 -30.928 1.00 71.44 85 LEU A C 1
ATOM 707 O O . LEU A 1 85 ? 27.779 14.351 -30.416 1.00 71.44 85 LEU A O 1
ATOM 711 N N . VAL A 1 86 ? 29.308 12.773 -30.895 1.00 69.56 86 VAL A N 1
ATOM 712 C CA . VAL A 1 86 ? 28.618 11.657 -30.232 1.00 69.56 86 VAL A CA 1
ATOM 713 C C . VAL A 1 86 ? 28.856 11.717 -28.743 1.00 69.56 86 VAL A C 1
ATOM 715 O O . VAL A 1 86 ? 27.897 11.628 -27.978 1.00 69.56 86 VAL A O 1
ATOM 718 N N . ALA A 1 87 ? 30.103 11.954 -28.340 1.00 73.31 87 ALA A N 1
ATOM 719 C CA . ALA A 1 87 ? 30.446 12.215 -26.953 1.00 73.31 87 ALA A CA 1
ATOM 720 C C . ALA A 1 87 ? 29.624 13.395 -26.403 1.00 73.31 87 ALA A C 1
ATOM 722 O O . ALA A 1 87 ? 29.008 13.274 -25.345 1.00 73.31 87 ALA A O 1
ATOM 723 N N . ASP A 1 88 ? 29.504 14.493 -27.156 1.00 75.94 88 ASP A N 1
ATOM 724 C CA . ASP A 1 88 ? 28.686 15.650 -26.772 1.00 75.94 88 ASP A CA 1
ATOM 725 C C . ASP A 1 88 ? 27.187 15.329 -26.696 1.00 75.94 88 ASP A C 1
ATOM 727 O O . ASP A 1 88 ? 26.474 15.823 -25.819 1.00 75.94 88 ASP A O 1
ATOM 731 N N . LEU A 1 89 ? 26.662 14.502 -27.605 1.00 73.38 89 LEU A N 1
ATOM 732 C CA . LEU A 1 89 ? 25.262 14.075 -27.563 1.00 73.38 89 LEU A CA 1
ATOM 733 C C . LEU A 1 89 ? 24.980 13.186 -26.345 1.00 73.38 89 LEU A C 1
ATOM 735 O O . LEU A 1 89 ? 23.985 13.405 -25.653 1.00 73.38 89 LEU A O 1
ATOM 739 N N . VAL A 1 90 ? 25.859 12.223 -26.062 1.00 72.00 90 VAL A N 1
ATOM 740 C CA . VAL A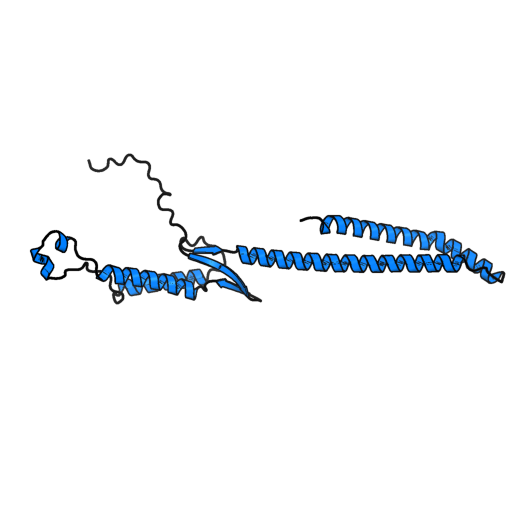 1 90 ? 25.755 11.330 -24.900 1.00 72.00 90 VAL A CA 1
ATOM 741 C C . VAL A 1 90 ? 25.876 12.126 -23.603 1.00 72.00 90 VAL A C 1
ATOM 743 O O . VAL A 1 90 ? 25.066 11.931 -22.697 1.00 72.00 90 VAL A O 1
ATOM 746 N N . ASN A 1 91 ? 26.808 13.078 -23.531 1.00 75.50 91 ASN A N 1
ATOM 747 C CA . ASN A 1 91 ? 26.964 13.960 -22.376 1.00 75.50 91 ASN A CA 1
ATOM 748 C C . ASN A 1 91 ? 25.719 14.822 -22.152 1.00 75.50 91 ASN A C 1
ATOM 750 O O . ASN A 1 91 ? 25.214 14.886 -21.035 1.00 75.50 91 ASN A O 1
ATOM 754 N N . ARG A 1 92 ? 25.148 15.422 -23.204 1.00 73.25 92 ARG A N 1
ATOM 755 C CA . ARG A 1 92 ? 23.891 16.182 -23.086 1.00 73.25 92 ARG A CA 1
ATOM 756 C C . ARG A 1 92 ? 22.719 15.309 -22.646 1.00 73.25 92 ARG A C 1
ATOM 758 O O . ARG A 1 92 ? 21.926 15.740 -21.813 1.00 73.25 92 ARG A O 1
ATOM 765 N N . ALA A 1 93 ? 22.617 14.085 -23.161 1.00 69.88 93 ALA A N 1
ATOM 766 C CA . ALA A 1 93 ? 21.606 13.129 -22.715 1.00 69.88 93 ALA A CA 1
ATOM 767 C C . ALA A 1 93 ? 21.797 12.749 -21.237 1.00 69.88 93 ALA A C 1
ATOM 769 O O . ALA A 1 93 ? 20.815 12.618 -20.510 1.00 69.88 93 ALA A O 1
ATOM 770 N N . MET A 1 94 ? 23.045 12.629 -20.778 1.00 72.19 94 MET A N 1
ATOM 771 C CA . MET A 1 94 ? 23.378 12.356 -19.380 1.00 72.19 94 MET A CA 1
ATOM 772 C C . MET A 1 94 ? 23.067 13.545 -18.458 1.00 72.19 94 MET A C 1
ATOM 774 O O . MET A 1 94 ? 22.588 13.336 -17.346 1.00 72.19 94 MET A O 1
ATOM 778 N N . GLU A 1 95 ? 23.297 14.784 -18.891 1.00 74.50 95 GLU A N 1
ATOM 779 C CA . GLU A 1 95 ? 22.933 15.971 -18.105 1.00 74.50 95 GLU A CA 1
ATOM 780 C C . GLU A 1 95 ? 21.413 16.138 -18.009 1.00 74.50 95 GLU A C 1
ATOM 782 O O . GLU A 1 95 ? 20.887 16.277 -16.907 1.00 74.50 95 GLU A O 1
ATOM 787 N N . LEU A 1 96 ? 20.685 15.971 -19.119 1.00 67.62 96 LEU A N 1
ATOM 788 C CA . LEU A 1 96 ? 19.219 15.910 -19.094 1.00 67.62 96 LEU A CA 1
ATOM 789 C C . LEU A 1 96 ? 18.722 14.779 -18.183 1.00 67.62 96 LEU A C 1
ATOM 791 O O . LEU A 1 96 ? 17.764 14.956 -17.434 1.00 67.62 96 LEU A O 1
ATOM 795 N N . TRP A 1 97 ? 19.395 13.624 -18.194 1.00 64.25 97 TRP A N 1
ATOM 796 C CA . TRP A 1 97 ? 19.089 12.513 -17.295 1.00 64.25 97 TRP A CA 1
ATOM 797 C C . TRP A 1 97 ? 19.256 12.891 -15.820 1.00 64.25 97 TRP A C 1
ATOM 799 O O . TRP A 1 97 ? 18.389 12.578 -15.003 1.00 64.25 97 TRP A O 1
ATOM 809 N N . LYS A 1 98 ? 20.347 13.579 -15.467 1.00 66.50 98 LYS A N 1
ATOM 810 C CA . LYS A 1 98 ? 20.596 14.068 -14.103 1.00 66.50 98 LYS A CA 1
ATOM 811 C C . LYS A 1 98 ? 19.560 15.104 -13.679 1.00 66.50 98 LYS A C 1
ATOM 813 O O . LYS A 1 98 ? 19.069 15.033 -12.554 1.00 66.50 98 LYS A O 1
ATOM 818 N N . GLU A 1 99 ? 19.190 16.022 -14.568 1.00 64.56 99 GLU A N 1
ATOM 819 C CA . GLU A 1 99 ? 18.142 17.011 -14.308 1.00 64.56 99 GLU A CA 1
ATOM 820 C C . GLU A 1 99 ? 16.791 16.331 -14.054 1.00 64.56 99 GLU A C 1
ATOM 822 O O . GLU A 1 99 ? 16.151 16.593 -13.035 1.00 64.56 99 GLU A O 1
ATOM 827 N N . ILE A 1 100 ? 16.398 15.376 -14.900 1.00 59.72 100 ILE A N 1
ATOM 828 C CA . ILE A 1 100 ? 15.168 14.588 -14.731 1.00 59.72 100 ILE A CA 1
ATOM 829 C C . ILE A 1 100 ? 15.194 13.786 -13.424 1.00 59.72 100 ILE A C 1
ATOM 831 O O . ILE A 1 100 ? 14.202 13.757 -12.701 1.00 59.72 100 ILE A O 1
ATOM 835 N N . ALA A 1 101 ? 16.329 13.169 -13.086 1.00 58.44 101 ALA A N 1
ATOM 836 C CA . ALA A 1 101 ? 16.507 12.446 -11.827 1.00 58.44 101 ALA A CA 1
ATOM 837 C C . ALA A 1 101 ? 16.424 13.364 -10.592 1.00 58.44 101 ALA A C 1
ATOM 839 O O . ALA A 1 101 ? 16.089 12.898 -9.503 1.00 58.44 101 ALA A O 1
ATOM 840 N N . SER A 1 102 ? 16.725 14.657 -10.751 1.00 61.78 102 SER A N 1
ATOM 841 C CA . SER A 1 102 ? 16.655 15.657 -9.680 1.00 61.78 102 SER A CA 1
ATOM 842 C C . SER A 1 102 ? 15.253 16.256 -9.494 1.00 61.78 102 SER A C 1
ATOM 844 O O . SER A 1 102 ? 14.903 16.677 -8.386 1.00 61.78 102 SER A O 1
ATOM 846 N N . LEU A 1 103 ? 14.426 16.253 -10.547 1.00 54.22 103 LEU A N 1
ATOM 847 C CA . LEU A 1 103 ? 13.066 16.788 -10.533 1.00 54.22 103 LEU A CA 1
ATOM 848 C C . LEU A 1 103 ? 12.118 15.828 -9.804 1.00 54.22 103 LEU A C 1
ATOM 850 O O . LEU A 1 103 ? 11.555 14.890 -10.367 1.00 54.22 103 LEU A O 1
ATOM 854 N N . HIS A 1 104 ? 11.918 16.088 -8.513 1.00 48.72 104 HIS A N 1
ATOM 855 C CA . HIS A 1 104 ? 10.867 15.444 -7.741 1.00 48.72 104 HIS A CA 1
ATOM 856 C C . HIS A 1 104 ? 9.495 15.879 -8.282 1.00 48.72 104 HIS A C 1
ATOM 858 O O . HIS A 1 104 ? 9.065 17.007 -8.062 1.00 48.72 104 HIS A O 1
ATOM 864 N N . ILE A 1 105 ? 8.804 14.914 -8.899 1.00 46.66 105 ILE A N 1
ATOM 865 C CA . ILE A 1 105 ? 7.353 14.848 -9.146 1.00 46.66 105 ILE A CA 1
ATOM 866 C C . ILE A 1 105 ? 6.876 15.457 -10.485 1.00 46.66 105 ILE A C 1
ATOM 868 O O . ILE A 1 105 ? 6.724 16.659 -10.662 1.00 46.66 105 ILE A O 1
ATOM 872 N N . THR A 1 106 ? 6.539 14.531 -11.396 1.00 44.31 106 THR A N 1
ATOM 873 C CA . THR A 1 106 ? 5.646 14.644 -12.571 1.00 44.31 106 THR A CA 1
ATOM 874 C C . THR A 1 106 ? 5.948 15.721 -13.614 1.00 44.31 106 THR A C 1
ATOM 876 O O . THR A 1 106 ? 5.388 16.812 -13.603 1.00 44.31 106 THR A O 1
ATOM 879 N N . VAL A 1 107 ? 6.681 15.305 -14.646 1.00 42.78 107 VAL A N 1
ATOM 880 C CA . VAL A 1 107 ? 6.533 15.801 -16.022 1.00 42.78 107 VAL A CA 1
ATOM 881 C C . VAL A 1 107 ? 6.303 14.560 -16.893 1.00 42.78 107 VAL A C 1
ATOM 883 O O . VAL A 1 107 ? 6.958 13.546 -16.633 1.00 42.78 107 VAL A O 1
ATOM 886 N N . PRO A 1 108 ? 5.372 14.559 -17.869 1.00 42.47 108 PRO A N 1
ATOM 887 C CA . PRO A 1 108 ? 5.205 13.434 -18.783 1.00 42.47 108 PRO A CA 1
ATOM 888 C C . PRO A 1 108 ? 6.474 13.299 -19.629 1.00 42.47 108 PRO A C 1
ATOM 890 O O . PRO A 1 108 ? 6.639 13.930 -20.668 1.00 42.47 108 PRO A O 1
ATOM 893 N N . LEU A 1 109 ? 7.406 12.495 -19.127 1.00 52.38 109 LEU A N 1
ATOM 894 C CA . LEU A 1 109 ? 8.607 12.089 -19.825 1.00 52.38 109 LEU A CA 1
ATOM 895 C C . LEU A 1 109 ? 8.146 11.214 -20.980 1.00 52.38 109 LEU A C 1
ATOM 897 O O . LEU A 1 109 ? 7.707 10.087 -20.774 1.00 52.38 109 LEU A O 1
ATOM 901 N N . SER A 1 110 ? 8.253 11.724 -22.199 1.00 56.69 110 SER A N 1
ATOM 902 C CA . SER A 1 110 ? 7.844 11.075 -23.452 1.00 56.69 110 SER A CA 1
ATOM 903 C C . SER A 1 110 ? 8.491 9.698 -23.707 1.00 56.69 110 SER A C 1
ATOM 905 O O . SER A 1 110 ? 8.151 9.031 -24.679 1.00 56.69 110 SER A O 1
ATOM 907 N N . MET A 1 111 ? 9.360 9.223 -22.806 1.00 61.56 111 MET A N 1
ATOM 908 C CA . MET A 1 111 ? 9.997 7.907 -22.840 1.00 61.56 111 MET A CA 1
ATOM 909 C C . MET A 1 111 ? 9.631 6.983 -21.654 1.00 61.56 111 MET A C 1
ATOM 911 O O . MET A 1 111 ? 9.866 5.777 -21.752 1.00 61.56 111 MET A O 1
ATOM 915 N N . PHE A 1 112 ? 9.028 7.503 -20.571 1.00 64.44 112 PHE A N 1
ATOM 916 C CA . PHE A 1 112 ? 8.839 6.790 -19.297 1.00 64.44 112 PHE A CA 1
ATOM 917 C C . PHE A 1 112 ? 7.390 6.793 -18.801 1.00 64.44 112 PHE A C 1
ATOM 919 O O . PHE A 1 112 ? 6.765 7.844 -18.678 1.00 64.44 112 PHE A O 1
ATOM 926 N N . CYS A 1 113 ? 6.893 5.618 -18.411 1.00 65.19 113 CYS A N 1
ATOM 927 C CA . CYS A 1 113 ? 5.660 5.466 -17.642 1.00 65.19 113 CYS A CA 1
ATOM 928 C C . CYS A 1 113 ? 5.988 5.185 -16.177 1.00 65.19 113 CYS A C 1
ATOM 930 O O . CYS A 1 113 ? 6.661 4.195 -15.882 1.00 65.19 113 CYS A O 1
ATOM 932 N N . LEU A 1 114 ? 5.469 6.002 -15.259 1.00 69.50 114 LEU A N 1
ATOM 933 C CA . LEU A 1 114 ? 5.550 5.718 -13.830 1.00 69.50 114 LEU A CA 1
ATOM 934 C C . LEU A 1 114 ? 4.362 4.853 -13.400 1.00 69.50 114 LEU A C 1
ATOM 936 O O . LEU A 1 114 ? 3.214 5.287 -13.478 1.00 69.50 114 LEU A O 1
ATOM 940 N N . ASP A 1 115 ? 4.633 3.638 -12.937 1.00 72.94 115 ASP A N 1
ATOM 941 C CA . ASP A 1 115 ? 3.614 2.721 -12.429 1.00 72.94 115 ASP A CA 1
ATOM 942 C C . ASP A 1 115 ? 3.572 2.769 -10.896 1.00 72.94 115 ASP A C 1
ATOM 944 O O . ASP A 1 115 ? 4.441 2.236 -10.198 1.00 72.94 115 ASP A O 1
ATOM 948 N N . ALA A 1 116 ? 2.537 3.430 -10.378 1.00 76.44 116 ALA A N 1
ATOM 949 C CA . ALA A 1 116 ? 2.260 3.555 -8.952 1.00 76.44 116 ALA A CA 1
ATOM 950 C C . ALA A 1 116 ? 1.239 2.524 -8.435 1.00 76.44 116 ALA A C 1
ATOM 952 O O . ALA A 1 116 ? 0.845 2.605 -7.273 1.00 76.44 116 ALA A O 1
ATOM 953 N N . ALA A 1 117 ? 0.789 1.559 -9.247 1.00 74.38 117 ALA A N 1
ATOM 954 C CA . ALA A 1 117 ? -0.275 0.632 -8.851 1.00 74.38 117 ALA A CA 1
ATOM 955 C C . ALA A 1 117 ? 0.088 -0.158 -7.583 1.00 74.38 117 ALA A C 1
ATOM 957 O O . ALA A 1 117 ? -0.719 -0.271 -6.660 1.00 74.38 117 ALA A O 1
ATOM 958 N N . ASN A 1 118 ? 1.334 -0.628 -7.497 1.00 74.50 118 ASN A N 1
ATOM 959 C CA . ASN A 1 118 ? 1.834 -1.349 -6.326 1.00 74.50 118 ASN A CA 1
ATOM 960 C C . ASN A 1 118 ? 1.919 -0.458 -5.081 1.00 74.50 118 ASN A C 1
ATOM 962 O O . ASN A 1 118 ? 1.560 -0.899 -3.992 1.00 74.50 118 ASN A O 1
ATOM 966 N N . LEU A 1 119 ? 2.361 0.793 -5.242 1.00 75.50 119 LEU A N 1
ATOM 967 C CA . LEU A 1 119 ? 2.399 1.771 -4.154 1.00 75.50 119 LEU A CA 1
ATOM 968 C C . LEU A 1 119 ? 0.986 2.050 -3.629 1.00 75.50 119 LEU A C 1
ATOM 970 O O . LEU A 1 119 ? 0.753 2.001 -2.424 1.00 75.50 119 LEU A O 1
ATOM 974 N N . ASN A 1 120 ? 0.029 2.271 -4.531 1.00 76.38 120 ASN A N 1
ATOM 975 C CA . ASN A 1 120 ? -1.369 2.493 -4.172 1.00 76.38 120 ASN A CA 1
ATOM 976 C C . ASN A 1 120 ? -1.961 1.282 -3.442 1.00 76.38 120 ASN A C 1
ATOM 978 O O . ASN A 1 120 ? -2.659 1.447 -2.442 1.00 76.38 120 ASN A O 1
ATOM 982 N N . GLN A 1 121 ? -1.653 0.066 -3.900 1.00 78.31 121 GLN A N 1
ATOM 983 C CA . GLN A 1 121 ? -2.097 -1.161 -3.247 1.00 78.31 121 GLN A CA 1
ATOM 984 C C . GLN A 1 121 ? -1.505 -1.310 -1.838 1.00 78.31 121 GLN A C 1
ATOM 986 O O . GLN A 1 121 ? -2.229 -1.687 -0.915 1.00 78.31 121 GLN A O 1
ATOM 991 N N . ASP A 1 122 ? -0.218 -1.000 -1.655 1.00 80.75 122 ASP A N 1
ATOM 992 C CA . ASP A 1 122 ? 0.438 -1.043 -0.344 1.00 80.75 122 ASP A CA 1
ATOM 993 C C . ASP A 1 122 ? -0.185 -0.030 0.626 1.00 80.75 122 ASP A C 1
ATOM 995 O O . ASP A 1 122 ? -0.562 -0.390 1.742 1.00 80.75 122 ASP A O 1
ATOM 999 N N . LEU A 1 123 ? -0.411 1.208 0.172 1.00 76.75 123 LEU A N 1
ATOM 1000 C CA . LEU A 1 123 ? -1.112 2.234 0.950 1.00 76.75 123 LEU A CA 1
ATOM 1001 C C . LEU A 1 123 ? -2.526 1.784 1.339 1.00 76.75 123 LEU A C 1
ATOM 1003 O O . LEU A 1 123 ? -2.904 1.888 2.505 1.00 76.75 123 LEU A O 1
ATOM 1007 N N . CYS A 1 124 ? -3.286 1.210 0.402 1.00 79.44 124 CYS A N 1
ATOM 1008 C CA . CYS A 1 124 ? -4.613 0.666 0.690 1.00 79.44 124 CYS A CA 1
ATOM 1009 C C . CYS A 1 124 ? -4.555 -0.460 1.731 1.00 79.44 124 CYS A C 1
ATOM 1011 O O . CYS A 1 124 ? -5.391 -0.512 2.634 1.00 79.44 124 CYS A O 1
ATOM 1013 N N . ASN A 1 125 ? -3.565 -1.350 1.642 1.00 83.50 125 ASN A N 1
ATOM 1014 C CA . ASN A 1 125 ? -3.386 -2.438 2.600 1.00 83.50 125 ASN A CA 1
ATOM 1015 C C . ASN A 1 125 ? -3.026 -1.914 3.997 1.00 83.50 125 ASN A C 1
ATOM 1017 O O . ASN A 1 125 ? -3.576 -2.403 4.985 1.00 83.50 125 ASN A O 1
ATOM 1021 N N . ARG A 1 126 ? -2.158 -0.897 4.094 1.00 84.62 126 ARG A N 1
ATOM 1022 C CA . ARG A 1 126 ? -1.816 -0.235 5.365 1.00 84.62 126 ARG A CA 1
ATOM 1023 C C . ARG A 1 126 ? -3.031 0.437 5.991 1.00 84.62 126 ARG A C 1
ATOM 1025 O O . ARG A 1 126 ? -3.306 0.209 7.168 1.00 84.62 126 ARG A O 1
ATOM 1032 N N . THR A 1 127 ? -3.787 1.203 5.207 1.00 81.81 127 THR A N 1
ATOM 1033 C CA . THR A 1 127 ? -5.021 1.847 5.671 1.00 81.81 127 THR A CA 1
ATOM 1034 C C . THR A 1 127 ? -6.044 0.813 6.131 1.00 81.81 127 THR A C 1
ATOM 1036 O O . THR A 1 127 ? -6.633 0.981 7.195 1.00 81.81 127 THR A O 1
ATOM 1039 N N . ARG A 1 128 ? -6.211 -0.296 5.396 1.00 83.69 128 ARG A N 1
ATOM 1040 C CA . ARG A 1 128 ? -7.104 -1.392 5.801 1.00 83.69 128 ARG A CA 1
ATOM 1041 C C . ARG A 1 128 ? -6.663 -2.018 7.121 1.00 83.69 128 ARG A C 1
ATOM 1043 O O . ARG A 1 128 ? -7.471 -2.132 8.031 1.00 83.69 128 ARG A O 1
ATOM 1050 N N . LYS A 1 129 ? -5.374 -2.330 7.275 1.00 85.31 129 LYS A N 1
ATOM 1051 C CA . LYS A 1 129 ? -4.838 -2.879 8.529 1.00 85.31 129 LYS A CA 1
ATOM 1052 C C . LYS A 1 129 ? -5.059 -1.933 9.713 1.00 85.31 129 LYS A C 1
ATOM 1054 O O . LYS A 1 129 ? -5.397 -2.386 10.806 1.00 85.31 129 LYS A O 1
ATOM 1059 N N . LEU A 1 130 ? -4.875 -0.627 9.506 1.00 82.75 130 LEU A N 1
ATOM 1060 C CA . LEU A 1 130 ? -5.134 0.380 10.533 1.00 82.75 130 LEU A CA 1
ATOM 1061 C C . LEU A 1 130 ? -6.626 0.444 10.888 1.00 82.75 130 LEU A C 1
ATOM 1063 O O . LEU A 1 130 ? -6.960 0.454 12.071 1.00 82.75 130 LEU A O 1
ATOM 1067 N N . LYS A 1 131 ? -7.507 0.420 9.879 1.00 81.75 131 LYS A N 1
ATOM 1068 C CA . LYS A 1 131 ? -8.965 0.344 10.053 1.00 81.75 131 LYS A CA 1
ATOM 1069 C C . LYS A 1 131 ? -9.348 -0.863 10.912 1.00 81.75 131 LYS A C 1
ATOM 1071 O O . LYS A 1 131 ? -10.023 -0.695 11.921 1.00 81.75 131 LYS A O 1
ATOM 1076 N N . ASP A 1 132 ? -8.867 -2.051 10.558 1.00 83.56 132 ASP A N 1
ATOM 1077 C CA . ASP A 1 132 ? -9.194 -3.294 11.264 1.00 83.56 132 ASP A CA 1
ATOM 1078 C C . ASP A 1 132 ? -8.690 -3.269 12.716 1.00 83.56 132 ASP A C 1
ATOM 1080 O O . ASP A 1 132 ? -9.395 -3.689 13.632 1.00 83.56 132 ASP A O 1
ATOM 1084 N N . THR A 1 133 ? -7.497 -2.706 12.943 1.00 81.25 133 THR A N 1
ATOM 1085 C CA . THR A 1 133 ? -6.928 -2.533 14.290 1.00 81.25 133 THR A CA 1
ATOM 1086 C C . THR A 1 133 ? -7.781 -1.589 15.143 1.00 81.25 133 THR A C 1
ATOM 1088 O O . THR A 1 133 ? -8.053 -1.888 16.304 1.00 81.25 133 THR A O 1
ATOM 1091 N N . LEU A 1 134 ? -8.241 -0.469 14.574 1.00 80.88 134 LEU A N 1
ATOM 1092 C CA . LEU A 1 134 ? -9.108 0.486 15.267 1.00 80.88 134 LEU A CA 1
ATOM 1093 C C . LEU A 1 134 ? -10.478 -0.123 15.591 1.00 80.88 134 LEU A C 1
ATOM 1095 O O . LEU A 1 134 ? -10.983 0.061 16.697 1.00 80.88 134 LEU A O 1
ATOM 1099 N N . ILE A 1 135 ? -11.061 -0.872 14.650 1.00 80.56 135 ILE A N 1
ATOM 1100 C CA . ILE A 1 135 ? -12.326 -1.585 14.865 1.00 80.56 135 ILE A CA 1
ATOM 1101 C C . ILE A 1 135 ? -12.176 -2.582 16.016 1.00 80.56 135 ILE A C 1
ATOM 1103 O O . ILE A 1 135 ? -12.996 -2.569 16.931 1.00 80.56 135 ILE A O 1
ATOM 1107 N N . ALA A 1 136 ? -11.127 -3.411 16.005 1.00 83.56 136 ALA A N 1
ATOM 1108 C CA . ALA A 1 136 ? -10.877 -4.380 17.071 1.00 83.56 136 ALA A CA 1
ATOM 1109 C C . ALA A 1 136 ? -10.749 -3.697 18.441 1.00 83.56 136 ALA A C 1
ATOM 1111 O O . ALA A 1 136 ? -11.424 -4.093 19.389 1.00 83.56 136 ALA A O 1
ATOM 1112 N N . PHE A 1 137 ? -9.965 -2.616 18.517 1.00 81.56 137 PHE A N 1
ATOM 1113 C CA . PHE A 1 137 ? -9.824 -1.818 19.733 1.00 81.56 137 PHE A CA 1
ATOM 1114 C C . PHE A 1 137 ? -11.177 -1.295 20.241 1.00 81.56 137 PHE A C 1
ATOM 1116 O O . PHE A 1 137 ? -11.523 -1.493 21.405 1.00 81.56 137 PHE A O 1
ATOM 1123 N N . GLN A 1 138 ? -11.981 -0.686 19.363 1.00 77.94 138 GLN A N 1
ATOM 1124 C CA . GLN A 1 138 ? -13.271 -0.111 19.750 1.00 77.94 138 GLN A CA 1
ATOM 1125 C C . GLN A 1 138 ? -14.287 -1.182 20.180 1.00 77.94 138 GLN A C 1
ATOM 1127 O O . GLN A 1 138 ? -15.082 -0.949 21.095 1.00 77.94 138 GLN A O 1
ATOM 1132 N N . VAL A 1 139 ? -14.272 -2.354 19.537 1.00 83.62 139 VAL A N 1
ATOM 1133 C CA . VAL A 1 139 ? -15.105 -3.507 19.914 1.00 83.62 139 VAL A CA 1
ATOM 1134 C C . VAL A 1 139 ? -14.724 -4.020 21.301 1.00 83.62 139 VAL A C 1
ATOM 1136 O O . VAL A 1 139 ? -15.614 -4.286 22.113 1.00 83.62 139 VAL A O 1
ATOM 1139 N N . ASP A 1 140 ? -13.428 -4.142 21.588 1.00 85.44 140 ASP A N 1
ATOM 1140 C CA . ASP A 1 140 ? -12.938 -4.624 22.879 1.00 85.44 140 ASP A CA 1
ATOM 1141 C C . ASP A 1 140 ? -13.251 -3.641 24.012 1.00 85.44 140 ASP A C 1
ATOM 1143 O O . ASP A 1 140 ? -13.759 -4.061 25.057 1.00 85.44 140 ASP A O 1
ATOM 1147 N N . GLU A 1 141 ? -13.061 -2.336 23.791 1.00 83.44 141 GLU A N 1
ATOM 1148 C CA . GLU A 1 141 ? -13.482 -1.312 24.753 1.00 83.44 141 GLU A CA 1
ATOM 1149 C C . GLU A 1 141 ? -14.987 -1.380 25.024 1.00 83.44 141 GLU A C 1
ATOM 1151 O O . GLU A 1 141 ? -15.418 -1.404 26.180 1.00 83.44 141 GLU A O 1
ATOM 1156 N N . ASN A 1 142 ? -15.809 -1.473 23.974 1.00 82.88 142 ASN A N 1
ATOM 1157 C CA . ASN A 1 142 ? -17.259 -1.539 24.143 1.00 82.88 142 ASN A CA 1
ATOM 1158 C C . ASN A 1 142 ? -17.693 -2.816 24.880 1.00 82.88 142 ASN A C 1
ATOM 1160 O O . ASN A 1 142 ? -18.601 -2.793 25.714 1.00 82.88 142 ASN A O 1
ATOM 1164 N N . ARG A 1 143 ? -17.018 -3.941 24.616 1.00 86.75 143 ARG A N 1
ATOM 1165 C CA . ARG A 1 143 ? -17.246 -5.202 25.327 1.00 86.75 143 ARG A CA 1
ATOM 1166 C C . ARG A 1 143 ? -16.934 -5.065 26.816 1.00 86.75 143 ARG A C 1
ATOM 1168 O O . ARG A 1 143 ? -17.702 -5.577 27.631 1.00 86.75 143 ARG A O 1
ATOM 1175 N N . GLU A 1 144 ? -15.835 -4.413 27.182 1.00 87.31 144 GLU A N 1
ATOM 1176 C CA . GLU A 1 144 ? -15.459 -4.260 28.590 1.00 87.31 144 GLU A CA 1
ATOM 1177 C C . GLU A 1 144 ? -16.386 -3.289 29.332 1.00 87.31 144 GLU A C 1
ATOM 1179 O O . GLU A 1 144 ? -16.806 -3.586 30.453 1.00 87.31 144 GLU A O 1
ATOM 1184 N N . LEU A 1 145 ? -16.814 -2.201 28.681 1.00 83.81 145 LEU A N 1
ATOM 1185 C CA . LEU A 1 145 ? -17.843 -1.307 29.223 1.00 83.81 145 LEU A CA 1
ATOM 1186 C C . LEU A 1 145 ? -19.155 -2.055 29.493 1.00 83.81 145 LEU A C 1
ATOM 1188 O O . LEU A 1 145 ? -19.703 -1.954 30.591 1.00 83.81 145 LEU A O 1
ATOM 1192 N N . ASN A 1 146 ? -19.616 -2.879 28.547 1.00 86.38 146 ASN A N 1
ATOM 1193 C CA . ASN A 1 146 ? -20.823 -3.689 28.726 1.00 86.38 146 ASN A CA 1
ATOM 1194 C C . ASN A 1 146 ? -20.702 -4.673 29.897 1.00 86.38 146 ASN A C 1
ATOM 1196 O O . ASN A 1 146 ? -21.626 -4.781 30.703 1.00 86.38 146 ASN A O 1
ATOM 1200 N N . LYS A 1 147 ? -19.553 -5.346 30.060 1.00 90.25 147 LYS A N 1
ATOM 1201 C CA . LYS A 1 147 ? -19.313 -6.188 31.247 1.00 90.25 147 LYS A CA 1
ATOM 1202 C C . LYS A 1 147 ? -19.367 -5.371 32.539 1.00 90.25 147 LYS A C 1
ATOM 1204 O O . LYS A 1 147 ? -19.899 -5.855 33.534 1.00 90.25 147 LYS A O 1
ATOM 1209 N N . GLY A 1 148 ? -18.830 -4.150 32.537 1.00 87.94 148 GLY A N 1
ATOM 1210 C CA . GLY A 1 148 ? -18.896 -3.235 33.677 1.00 87.94 148 GLY A CA 1
ATOM 1211 C C . GLY A 1 148 ? -20.331 -2.856 34.055 1.00 87.94 148 GLY A C 1
ATOM 1212 O O . GLY A 1 148 ? -20.683 -2.879 35.235 1.00 87.94 148 GLY A O 1
ATOM 1213 N N . ILE A 1 149 ? -21.179 -2.576 33.062 1.00 86.31 149 ILE A N 1
ATOM 1214 C CA . ILE A 1 149 ? -22.613 -2.308 33.252 1.00 86.31 149 ILE A CA 1
ATOM 1215 C C . ILE A 1 149 ? -23.312 -3.530 33.862 1.00 86.31 149 ILE A C 1
ATOM 1217 O O . ILE A 1 149 ? -24.052 -3.373 34.834 1.00 86.31 149 ILE A O 1
ATOM 1221 N N . CYS A 1 150 ? -23.055 -4.738 33.344 1.00 85.69 150 CYS A N 1
ATOM 1222 C CA . CYS A 1 150 ? -23.619 -5.979 33.887 1.00 85.69 150 CYS A CA 1
ATOM 1223 C C . CYS A 1 150 ? -23.229 -6.188 35.354 1.00 85.69 150 CYS A C 1
ATOM 1225 O O . CYS A 1 150 ? -24.115 -6.352 36.184 1.00 85.69 150 CYS A O 1
ATOM 1227 N N . ARG A 1 151 ? -21.936 -6.062 35.694 1.00 90.44 151 ARG A N 1
ATOM 1228 C CA . ARG A 1 151 ? -21.458 -6.177 37.086 1.00 90.44 151 ARG A CA 1
ATOM 1229 C C . ARG A 1 151 ? -22.198 -5.221 38.026 1.00 90.44 151 ARG A C 1
ATOM 1231 O O . ARG A 1 151 ? -22.635 -5.627 39.095 1.00 90.44 151 ARG A O 1
ATOM 1238 N N . ARG A 1 152 ? -22.404 -3.966 37.609 1.00 87.12 152 ARG A N 1
ATOM 1239 C CA . ARG A 1 152 ? -23.149 -2.970 38.403 1.00 87.12 152 ARG A CA 1
ATOM 1240 C C . ARG A 1 152 ? -24.630 -3.323 38.559 1.00 87.12 152 ARG A C 1
ATOM 1242 O O . ARG A 1 152 ? -25.212 -3.021 39.596 1.00 87.12 152 ARG A O 1
ATOM 1249 N N . TYR A 1 153 ? -25.255 -3.928 37.548 1.00 86.06 153 TYR A N 1
ATOM 1250 C CA . TYR A 1 153 ? -26.626 -4.435 37.664 1.00 86.06 153 TYR A CA 1
ATOM 1251 C C . TYR A 1 153 ? -26.712 -5.626 38.621 1.00 86.06 153 TYR A C 1
ATOM 1253 O O . TYR A 1 153 ? -27.624 -5.657 39.447 1.00 86.06 153 TYR A O 1
ATOM 1261 N N . ASP A 1 154 ? -25.754 -6.550 38.551 1.00 86.88 154 ASP A N 1
ATOM 1262 C CA . ASP A 1 154 ? -25.679 -7.714 39.436 1.00 86.88 154 ASP A CA 1
ATOM 1263 C C . ASP A 1 154 ? -25.485 -7.285 40.898 1.00 86.88 154 ASP A C 1
ATOM 1265 O O . ASP A 1 154 ? -26.199 -7.763 41.775 1.00 86.88 154 ASP A O 1
ATOM 1269 N N . GLU A 1 155 ? -24.616 -6.303 41.166 1.00 87.62 155 GLU A N 1
ATOM 1270 C CA . GLU A 1 155 ? -24.428 -5.719 42.504 1.00 87.62 155 GLU A CA 1
ATOM 1271 C C . GLU A 1 155 ? -25.724 -5.114 43.068 1.00 87.62 155 GLU A C 1
ATOM 1273 O O . GLU A 1 155 ? -26.045 -5.288 44.250 1.00 87.62 155 GLU A O 1
ATOM 1278 N N . ILE A 1 156 ? -26.494 -4.405 42.232 1.00 86.19 156 ILE A N 1
ATOM 1279 C CA . ILE A 1 156 ? -27.798 -3.857 42.629 1.00 86.19 156 ILE A CA 1
ATOM 1280 C C . ILE A 1 156 ? -28.773 -5.003 42.916 1.00 86.19 156 ILE A C 1
ATOM 1282 O O . ILE A 1 156 ? -29.436 -4.983 43.953 1.00 86.19 156 ILE A O 1
ATOM 1286 N N . ALA A 1 157 ? -28.855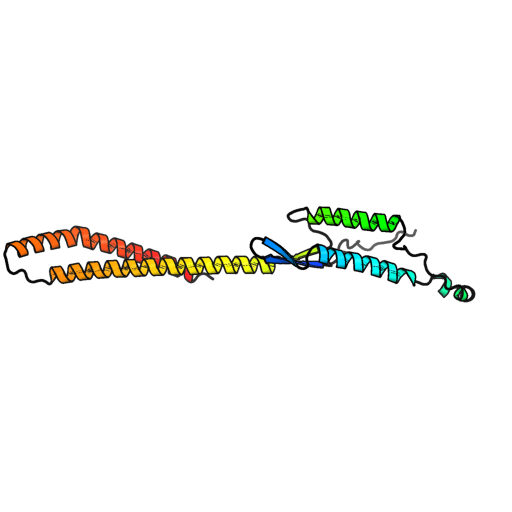 -5.998 42.031 1.00 84.69 157 ALA A N 1
ATOM 1287 C CA . ALA A 1 157 ? -29.749 -7.141 42.185 1.00 84.69 157 ALA A CA 1
ATOM 1288 C C . ALA A 1 157 ? -29.439 -7.937 43.461 1.00 84.69 157 ALA A C 1
ATOM 1290 O O . ALA A 1 157 ? -30.354 -8.267 44.217 1.00 84.69 157 ALA A O 1
ATOM 1291 N N . GLU A 1 158 ? -28.160 -8.179 43.750 1.00 87.19 158 GLU A N 1
ATOM 1292 C CA . GLU A 1 158 ? -27.715 -8.868 44.958 1.00 87.19 158 GLU A CA 1
ATOM 1293 C C . GLU A 1 158 ? -28.043 -8.053 46.215 1.00 87.19 158 GLU A C 1
ATOM 1295 O O . GLU A 1 158 ? -28.578 -8.591 47.182 1.00 87.19 158 GLU A O 1
ATOM 1300 N N . THR A 1 159 ? -27.792 -6.740 46.197 1.00 82.25 159 THR A N 1
ATOM 1301 C CA . THR A 1 159 ? -28.070 -5.859 47.344 1.00 82.25 159 THR A CA 1
ATOM 1302 C C . THR A 1 159 ? -29.564 -5.776 47.654 1.00 82.25 159 THR A C 1
ATOM 1304 O O . THR A 1 159 ? -29.946 -5.808 48.820 1.00 82.25 159 THR A O 1
ATOM 1307 N N . VAL A 1 160 ? -30.420 -5.704 46.631 1.00 81.81 160 VAL A N 1
ATOM 1308 C CA . VAL A 1 160 ? -31.885 -5.656 46.795 1.00 81.81 160 VAL A CA 1
ATOM 1309 C C . VAL A 1 160 ? -32.464 -7.010 47.219 1.00 81.81 160 VAL A C 1
ATOM 1311 O O . VAL A 1 160 ? -33.505 -7.048 47.870 1.00 81.81 160 VAL A O 1
ATOM 1314 N N . SER A 1 161 ? -31.789 -8.112 46.889 1.00 80.25 161 SER A N 1
ATOM 1315 C CA . SER A 1 161 ? -32.228 -9.467 47.250 1.00 80.25 161 SER A CA 1
ATOM 1316 C C . SER A 1 161 ? -31.876 -9.868 48.688 1.00 80.25 161 SER A C 1
ATOM 1318 O O . SER A 1 161 ? -32.389 -10.873 49.177 1.00 80.25 161 SER A O 1
ATOM 1320 N N . LYS A 1 162 ? -31.015 -9.111 49.382 1.00 83.62 162 LYS A N 1
ATOM 1321 C CA . LYS A 1 162 ? -30.669 -9.369 50.789 1.00 83.62 162 LYS A CA 1
ATOM 1322 C C . LYS A 1 162 ? -31.856 -9.036 51.695 1.00 83.62 162 LYS A C 1
ATOM 1324 O O . LYS A 1 162 ? -32.384 -7.927 51.658 1.00 83.62 162 LYS A O 1
ATOM 1329 N N . THR A 1 163 ? -32.261 -9.989 52.532 1.00 79.00 163 THR A N 1
ATOM 1330 C CA . THR A 1 163 ? -33.268 -9.772 53.580 1.00 79.00 163 THR A CA 1
ATOM 1331 C C . THR A 1 163 ? -32.628 -9.056 54.773 1.00 79.00 163 THR A C 1
ATOM 1333 O O . THR A 1 163 ? -31.727 -9.636 55.376 1.00 79.00 163 THR A O 1
ATOM 1336 N N . PRO A 1 164 ? -33.051 -7.826 55.121 1.00 80.88 164 PRO A N 1
ATOM 1337 C CA . PRO A 1 164 ? -32.493 -7.098 56.262 1.00 80.88 164 PRO A CA 1
ATOM 1338 C C . PRO A 1 164 ? -32.925 -7.737 57.589 1.00 80.88 164 PRO A C 1
ATOM 1340 O O . PRO A 1 164 ? -34.092 -8.104 57.744 1.00 80.88 164 PRO A O 1
ATOM 1343 N N . GLU A 1 165 ? -32.006 -7.840 58.553 1.00 81.00 165 GLU A N 1
ATOM 1344 C CA . GLU A 1 165 ? -32.265 -8.490 59.851 1.00 81.00 165 GLU A CA 1
ATOM 1345 C C . GLU A 1 165 ? -32.674 -7.492 60.948 1.00 81.00 165 GLU A C 1
ATOM 1347 O O . GLU A 1 165 ? -33.309 -7.870 61.935 1.00 81.00 165 GLU A O 1
ATOM 1352 N N . ASN A 1 166 ? -32.354 -6.203 60.781 1.00 87.06 166 ASN A N 1
ATOM 1353 C CA . ASN A 1 166 ? -32.636 -5.153 61.762 1.00 87.06 166 ASN A CA 1
ATOM 1354 C C . ASN A 1 166 ? -33.222 -3.870 61.131 1.00 87.06 166 ASN A C 1
ATOM 1356 O O . ASN A 1 166 ? -33.165 -3.639 59.922 1.00 87.06 166 ASN A O 1
ATOM 1360 N N . THR A 1 167 ? -33.818 -3.014 61.969 1.00 81.69 167 THR A N 1
ATOM 1361 C CA . THR A 1 167 ? -34.482 -1.770 61.535 1.00 81.69 167 THR A CA 1
ATOM 1362 C C . THR A 1 167 ? -33.511 -0.777 60.883 1.00 81.69 167 THR A C 1
ATOM 1364 O O . THR A 1 167 ? -33.910 -0.027 59.995 1.00 81.69 167 THR A O 1
ATOM 1367 N N . GLU A 1 168 ? -32.240 -0.770 61.294 1.00 84.19 168 GLU A N 1
ATOM 1368 C CA . GLU A 1 168 ? -31.204 0.116 60.748 1.00 84.19 168 GLU A CA 1
ATOM 1369 C C . GLU A 1 168 ? -30.823 -0.276 59.308 1.00 84.19 168 GLU A C 1
ATOM 1371 O O . GLU A 1 168 ? -30.837 0.570 58.409 1.00 84.19 168 GLU A O 1
ATOM 1376 N N . GLU A 1 169 ? -30.603 -1.567 59.054 1.00 81.19 169 GLU A N 1
ATOM 1377 C CA . GLU A 1 169 ? -30.376 -2.152 57.728 1.00 81.19 169 GLU A CA 1
ATOM 1378 C C . GLU A 1 169 ? -31.571 -1.948 56.799 1.00 81.19 169 GLU A C 1
ATOM 1380 O O . GLU A 1 169 ? -31.395 -1.650 55.619 1.00 81.19 169 GLU A O 1
ATOM 1385 N N . LEU A 1 170 ? -32.795 -2.040 57.324 1.00 81.88 170 LEU A N 1
ATOM 1386 C CA . LEU A 1 170 ? -34.017 -1.844 56.545 1.00 81.88 170 LEU A CA 1
ATOM 1387 C C . LEU A 1 170 ? -34.154 -0.387 56.065 1.00 81.88 170 LEU A C 1
ATOM 1389 O O . LEU A 1 170 ? -34.519 -0.131 54.913 1.00 81.88 170 LEU A O 1
ATOM 1393 N N . VAL A 1 171 ? -33.794 0.584 56.912 1.00 85.69 171 VAL A N 1
ATOM 1394 C CA . VAL A 1 171 ? -33.742 2.009 56.539 1.00 85.69 171 VAL A CA 1
ATOM 1395 C C . VAL A 1 171 ? -32.601 2.282 55.552 1.00 85.69 171 VAL A C 1
ATOM 1397 O O . VAL A 1 171 ? -32.795 3.021 54.579 1.00 85.69 171 VAL A O 1
ATOM 1400 N N . ALA A 1 172 ? -31.431 1.669 55.751 1.00 83.12 172 ALA A N 1
ATOM 1401 C CA . ALA A 1 172 ? -30.294 1.788 54.840 1.00 83.12 172 ALA A CA 1
ATOM 1402 C C . ALA A 1 172 ? -30.612 1.224 53.443 1.00 83.12 172 ALA A C 1
ATOM 1404 O O . ALA A 1 172 ? -30.345 1.891 52.438 1.00 83.12 172 ALA A O 1
ATOM 1405 N N . LEU A 1 173 ? -31.262 0.059 53.374 1.00 84.00 173 LEU A N 1
ATOM 1406 C CA . LEU A 1 173 ? -31.703 -0.573 52.131 1.00 84.00 173 LEU A CA 1
ATOM 1407 C C . LEU A 1 173 ? -32.743 0.284 51.399 1.00 84.00 173 LEU A C 1
ATOM 1409 O O . LEU A 1 173 ? -32.637 0.481 50.191 1.00 84.00 173 LEU A O 1
ATOM 1413 N N . ASN A 1 174 ? -33.706 0.873 52.117 1.00 82.25 174 ASN A N 1
ATOM 1414 C CA . ASN A 1 174 ? -34.707 1.768 51.524 1.00 82.25 174 ASN A CA 1
ATOM 1415 C C . ASN A 1 174 ? -34.062 3.038 50.931 1.00 82.25 174 ASN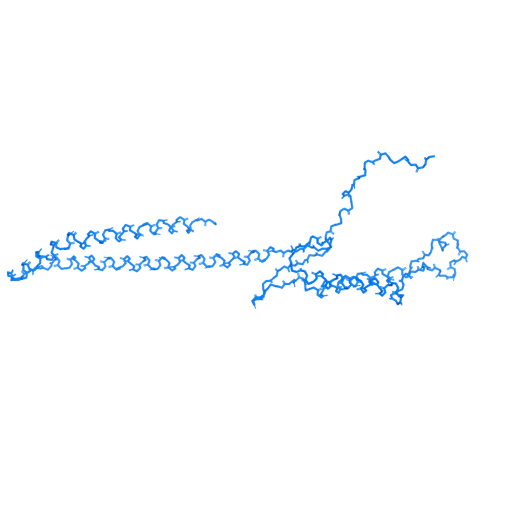 A C 1
ATOM 1417 O O . ASN A 1 174 ? -34.365 3.446 49.806 1.00 82.25 174 ASN A O 1
ATOM 1421 N N . LYS A 1 175 ? -33.091 3.628 51.643 1.00 86.19 175 LYS A N 1
ATOM 1422 C CA . LYS A 1 175 ? -32.306 4.769 51.144 1.00 86.19 175 LYS A CA 1
ATOM 1423 C C . LYS A 1 175 ? -31.474 4.395 49.912 1.00 86.19 175 LYS A C 1
ATOM 1425 O O . LYS A 1 175 ? -31.405 5.180 48.964 1.00 86.19 175 LYS A O 1
ATOM 1430 N N . PHE A 1 176 ? -30.866 3.208 49.908 1.00 85.94 176 PHE A N 1
ATOM 1431 C CA . PHE A 1 176 ? -30.115 2.685 48.767 1.00 85.94 176 PHE A CA 1
ATOM 1432 C C . PHE A 1 176 ? -31.015 2.420 47.554 1.00 85.94 176 PHE A C 1
ATOM 1434 O O . PHE A 1 176 ? -30.650 2.803 46.444 1.00 85.94 176 PHE A O 1
ATOM 1441 N N . LEU A 1 177 ? -32.202 1.839 47.751 1.00 82.38 177 LEU A N 1
ATOM 1442 C CA . LEU A 1 177 ? -33.200 1.594 46.704 1.00 82.38 177 LEU A CA 1
ATOM 1443 C C . LEU A 1 177 ? -33.642 2.891 46.028 1.00 82.38 177 LEU A C 1
ATOM 1445 O O . LEU A 1 177 ? -33.583 2.989 44.803 1.00 82.38 177 LEU A O 1
ATOM 1449 N N . LYS A 1 178 ? -34.006 3.914 46.814 1.00 84.75 178 LYS A N 1
ATOM 1450 C CA . LYS A 1 178 ? -34.358 5.235 46.269 1.00 84.75 178 LYS A CA 1
ATOM 1451 C C . LYS A 1 178 ? -33.230 5.818 45.424 1.00 84.75 178 LYS A C 1
ATOM 1453 O O . LYS A 1 178 ? -33.447 6.183 44.273 1.00 84.75 178 LYS A O 1
ATOM 1458 N N . LYS A 1 179 ? -32.006 5.832 45.962 1.00 86.19 179 LYS A N 1
ATOM 1459 C CA . LYS A 1 179 ? -30.832 6.354 45.248 1.00 86.19 179 LYS A CA 1
ATOM 1460 C C . LYS A 1 179 ? -30.514 5.553 43.981 1.00 86.19 179 LYS A C 1
ATOM 1462 O O . LYS A 1 179 ? -30.144 6.132 42.959 1.00 86.19 179 LYS A O 1
ATOM 1467 N N . SER A 1 180 ? -30.665 4.234 44.038 1.00 83.75 180 SER A N 1
ATOM 1468 C CA . SER A 1 180 ? -30.400 3.347 42.907 1.00 83.75 180 SER A CA 1
ATOM 1469 C C . SER A 1 180 ? -31.402 3.546 41.777 1.00 83.75 180 SER A C 1
ATOM 1471 O O . SER A 1 180 ? -30.987 3.610 40.623 1.00 83.75 180 SER A O 1
ATOM 1473 N N . ILE A 1 181 ? -32.690 3.713 42.088 1.00 79.62 181 ILE A N 1
ATOM 1474 C CA . ILE A 1 181 ? -33.741 3.948 41.089 1.00 79.62 181 ILE A CA 1
ATOM 1475 C C . ILE A 1 181 ? -33.598 5.330 40.442 1.00 79.62 181 ILE A C 1
ATOM 1477 O O . ILE A 1 181 ? -33.638 5.432 39.217 1.00 79.62 181 ILE A O 1
ATOM 1481 N N . GLU A 1 182 ? -33.410 6.381 41.242 1.00 78.44 182 GLU A N 1
ATOM 1482 C CA . GLU A 1 182 ? -33.410 7.761 40.739 1.00 78.44 182 GLU A CA 1
ATOM 1483 C C . GLU A 1 182 ? -32.135 8.121 39.969 1.00 78.44 182 GLU A C 1
ATOM 1485 O O . GLU A 1 182 ? -32.1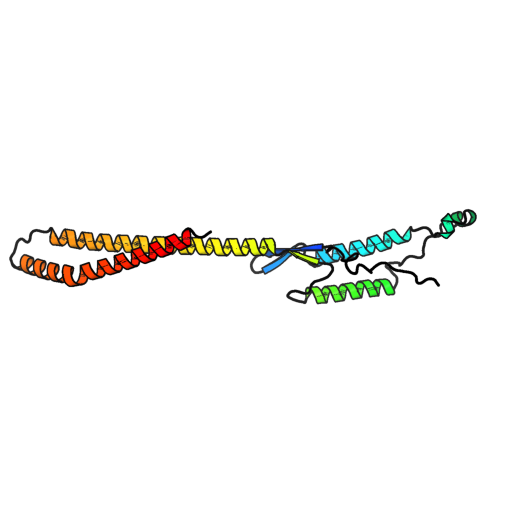96 8.869 38.996 1.00 78.44 182 GLU A O 1
ATOM 1490 N N . VAL A 1 183 ? -30.977 7.595 40.384 1.00 82.75 183 VAL A N 1
ATOM 1491 C CA . VAL A 1 183 ? -29.677 8.046 39.862 1.00 82.75 183 VAL A CA 1
ATOM 1492 C C . VAL A 1 183 ? -28.929 6.919 39.159 1.00 82.75 183 VAL A C 1
ATOM 1494 O O . VAL A 1 183 ? -28.543 7.052 37.997 1.00 82.75 183 VAL A O 1
ATOM 1497 N N . THR A 1 184 ? -28.713 5.792 39.839 1.00 81.62 184 THR A N 1
ATOM 1498 C CA . THR A 1 184 ? -27.796 4.751 39.349 1.00 81.62 184 THR A CA 1
ATOM 1499 C C . THR A 1 184 ? -28.344 4.019 38.123 1.00 81.62 184 THR A C 1
ATOM 1501 O O . THR A 1 184 ? -27.628 3.884 37.132 1.00 81.62 184 THR A O 1
ATOM 1504 N N . ILE A 1 185 ? -29.611 3.594 38.151 1.00 84.44 185 ILE A N 1
ATOM 1505 C CA . ILE A 1 185 ? -30.273 2.894 37.039 1.00 84.44 185 ILE A CA 1
ATOM 1506 C C . ILE A 1 185 ? -30.451 3.825 35.841 1.00 84.44 185 ILE A C 1
ATOM 1508 O O . ILE A 1 185 ? -30.232 3.409 34.704 1.00 84.44 185 ILE A O 1
ATOM 1512 N N . HIS A 1 186 ? -30.808 5.091 36.072 1.00 84.12 186 HIS A N 1
ATOM 1513 C CA . HIS A 1 186 ? -30.952 6.047 34.979 1.00 84.12 186 HIS A CA 1
ATOM 1514 C C . HIS A 1 186 ? -29.614 6.289 34.269 1.00 84.12 186 HIS A C 1
ATOM 1516 O O . HIS A 1 186 ? -29.572 6.314 33.039 1.00 84.12 186 HIS A O 1
ATOM 1522 N N . LYS A 1 187 ? -28.513 6.394 35.027 1.00 88.06 187 LYS A N 1
ATOM 1523 C CA . LYS A 1 187 ? -27.162 6.502 34.465 1.00 88.06 187 LYS A CA 1
ATOM 1524 C C . LYS A 1 187 ? -26.770 5.247 33.678 1.00 88.06 187 LYS A C 1
ATOM 1526 O O . LYS A 1 187 ? -26.300 5.365 32.554 1.00 88.06 187 LYS A O 1
ATOM 1531 N N . LEU A 1 188 ? -27.034 4.056 34.222 1.00 86.62 188 LEU A N 1
ATOM 1532 C CA . LEU A 1 188 ? -26.777 2.789 33.527 1.00 86.62 188 LEU A CA 1
ATOM 1533 C C . LEU A 1 188 ? -27.565 2.680 32.211 1.00 86.62 188 LEU A C 1
ATOM 1535 O O . LEU A 1 188 ? -27.024 2.217 31.216 1.00 86.62 188 LEU A O 1
ATOM 1539 N N . LYS A 1 189 ? -28.822 3.145 32.166 1.00 86.06 189 LYS A N 1
ATOM 1540 C CA . LYS A 1 189 ? -29.610 3.185 30.921 1.00 86.06 189 LYS A CA 1
ATOM 1541 C C . LYS A 1 189 ? -28.995 4.096 29.856 1.00 86.06 189 LYS A C 1
ATOM 1543 O O . LYS A 1 189 ? -29.030 3.741 28.683 1.00 86.06 189 LYS A O 1
ATOM 1548 N N . VAL A 1 190 ? -28.439 5.243 30.253 1.00 88.00 190 VAL A N 1
ATOM 1549 C CA . VAL A 1 190 ? -27.728 6.142 29.326 1.00 88.00 190 VAL A CA 1
ATOM 1550 C C . VAL A 1 190 ? -26.464 5.466 28.793 1.00 88.00 190 VAL A C 1
ATOM 1552 O O . VAL A 1 190 ? -26.269 5.438 27.583 1.00 88.00 190 VAL A O 1
ATOM 1555 N N . GLU A 1 191 ? -25.665 4.848 29.669 1.00 86.19 191 GLU A N 1
ATOM 1556 C CA . GLU A 1 191 ? -24.454 4.105 29.283 1.00 86.19 191 GLU A CA 1
ATOM 1557 C C . GLU A 1 191 ? -24.774 2.960 28.293 1.00 86.19 191 GLU A C 1
ATOM 1559 O O . GLU A 1 191 ? -24.060 2.781 27.308 1.00 86.19 191 GLU A O 1
ATOM 1564 N N . ILE A 1 192 ? -25.886 2.236 28.492 1.00 89.00 192 ILE A N 1
ATOM 1565 C CA . ILE A 1 192 ? -26.376 1.211 27.548 1.00 89.00 192 ILE A CA 1
ATOM 1566 C C . ILE A 1 192 ? -26.748 1.828 26.193 1.00 89.00 192 ILE A C 1
ATOM 1568 O O . ILE A 1 192 ? -26.407 1.271 25.150 1.00 89.00 192 ILE A O 1
ATOM 1572 N N . GLY A 1 193 ? -27.437 2.973 26.192 1.00 85.38 193 GLY A N 1
ATOM 1573 C CA . GLY A 1 193 ? -27.793 3.683 24.962 1.00 85.38 193 GLY A CA 1
ATOM 1574 C C . GLY A 1 193 ? -26.560 4.112 24.163 1.00 85.38 193 GLY A C 1
ATOM 1575 O O . GLY A 1 193 ? -26.493 3.885 22.957 1.00 85.38 193 GLY A O 1
ATOM 1576 N N . GLU A 1 194 ? -25.542 4.651 24.835 1.00 84.75 194 GLU A N 1
ATOM 1577 C CA . GLU A 1 194 ? -24.267 4.994 24.197 1.00 84.75 194 GLU A CA 1
ATOM 1578 C C . GLU A 1 194 ? -23.551 3.767 23.619 1.00 84.75 194 GLU A C 1
ATOM 1580 O O . GLU A 1 194 ? -23.048 3.822 22.495 1.00 84.75 194 GLU A O 1
ATOM 1585 N N . ALA A 1 195 ? -23.515 2.655 24.360 1.00 83.50 195 ALA A N 1
ATOM 1586 C CA . ALA A 1 195 ? -22.910 1.409 23.895 1.00 83.50 195 ALA A CA 1
ATOM 1587 C C . ALA A 1 195 ? -23.629 0.840 22.660 1.00 83.50 195 ALA A C 1
ATOM 1589 O O . ALA A 1 195 ? -22.973 0.309 21.759 1.00 83.50 195 ALA A O 1
ATOM 1590 N N . SER A 1 196 ? -24.958 0.989 22.595 1.00 84.50 196 SER A N 1
ATOM 1591 C CA . SER A 1 196 ? -25.772 0.610 21.436 1.00 84.50 196 SER A CA 1
ATOM 1592 C C . SER A 1 196 ? -25.430 1.457 20.210 1.00 84.50 196 SER A C 1
ATOM 1594 O O . SER A 1 196 ? -25.132 0.900 19.157 1.00 84.50 196 SER A O 1
ATOM 1596 N N . ASN A 1 197 ? -25.374 2.785 20.355 1.00 82.50 197 ASN A N 1
ATOM 1597 C CA . ASN A 1 197 ? -25.029 3.694 19.254 1.00 82.50 197 ASN A CA 1
ATOM 1598 C C . ASN A 1 197 ? -23.603 3.445 18.724 1.00 82.50 197 ASN A C 1
ATOM 1600 O O . ASN A 1 197 ? -23.363 3.506 17.521 1.00 82.50 197 ASN A O 1
ATOM 1604 N N . ARG A 1 198 ? -22.641 3.133 19.609 1.00 79.94 198 ARG A N 1
ATOM 1605 C CA . ARG A 1 198 ? -21.270 2.761 19.205 1.00 79.94 198 ARG A CA 1
ATOM 1606 C C . ARG A 1 198 ? -21.243 1.460 18.400 1.00 79.94 198 ARG A C 1
ATOM 1608 O O . ARG A 1 198 ? -20.488 1.362 17.439 1.00 79.94 198 ARG A O 1
ATOM 1615 N N . LEU A 1 199 ? -22.047 0.468 18.784 1.00 80.50 199 LEU A N 1
ATOM 1616 C CA . LEU A 1 199 ? -22.176 -0.799 18.056 1.00 80.50 199 LEU A CA 1
ATOM 1617 C C . LEU A 1 199 ? -22.833 -0.618 16.688 1.00 80.50 199 LEU A C 1
ATOM 1619 O O . LEU A 1 199 ? -22.361 -1.209 15.723 1.00 80.50 199 LEU A O 1
ATOM 1623 N N . GLU A 1 200 ? -23.880 0.200 16.608 1.00 81.69 200 GLU A N 1
ATOM 1624 C CA . GLU A 1 200 ? -24.549 0.550 15.351 1.00 81.69 200 GLU A CA 1
ATOM 1625 C C . GLU A 1 200 ? -23.565 1.214 14.381 1.00 81.69 200 GLU A C 1
ATOM 1627 O O . GLU A 1 200 ? -23.371 0.729 13.270 1.00 81.69 200 GLU A O 1
ATOM 1632 N N . PHE A 1 201 ? -22.811 2.209 14.861 1.00 78.50 201 PHE A N 1
ATOM 1633 C CA . PHE A 1 201 ? -21.728 2.818 14.091 1.00 78.50 201 PHE A CA 1
ATOM 1634 C C . PHE A 1 201 ? -20.691 1.780 13.630 1.00 78.50 201 PHE A C 1
ATOM 1636 O O . PHE A 1 201 ? -20.313 1.741 12.464 1.00 78.50 201 PHE A O 1
ATOM 1643 N N . LEU A 1 202 ? -20.228 0.893 14.513 1.00 74.56 202 LEU A N 1
ATOM 1644 C CA . LEU A 1 202 ? -19.260 -0.134 14.123 1.00 74.56 202 LEU A CA 1
ATOM 1645 C C . LEU A 1 202 ? -19.818 -1.115 13.084 1.00 74.56 202 LEU A C 1
ATOM 1647 O O . LEU A 1 202 ? -19.065 -1.542 12.214 1.00 74.56 202 LEU A O 1
ATOM 1651 N N . MET A 1 203 ? -21.104 -1.465 13.147 1.00 74.19 203 MET A N 1
ATOM 1652 C CA . MET A 1 203 ? -21.752 -2.346 12.170 1.00 74.19 203 MET A CA 1
ATOM 1653 C C . MET A 1 203 ? -21.804 -1.703 10.782 1.00 74.19 203 MET A C 1
ATOM 1655 O O . MET A 1 203 ? -21.470 -2.363 9.796 1.00 74.19 203 MET A O 1
ATOM 1659 N N . ASP A 1 204 ? -22.132 -0.415 10.708 1.00 74.75 204 ASP A N 1
ATOM 1660 C CA . ASP A 1 204 ? -22.165 0.324 9.445 1.00 74.75 204 ASP A CA 1
ATOM 1661 C C . ASP A 1 204 ? -20.764 0.420 8.818 1.00 74.75 204 ASP A C 1
ATOM 1663 O O . ASP A 1 204 ? -20.585 0.185 7.624 1.00 74.75 204 ASP A O 1
ATOM 1667 N N . PHE A 1 205 ? -19.732 0.684 9.626 1.00 66.25 205 PHE A N 1
ATOM 1668 C CA . PHE A 1 205 ? -18.360 0.871 9.135 1.00 66.25 205 PHE A CA 1
ATOM 1669 C C . PHE A 1 205 ? -17.569 -0.430 8.925 1.00 66.25 205 PHE A C 1
ATOM 1671 O O . PHE A 1 205 ? -16.639 -0.457 8.113 1.00 66.25 205 PHE A O 1
ATOM 1678 N N . ALA A 1 206 ? -17.914 -1.515 9.621 1.00 60.41 206 ALA A N 1
ATOM 1679 C CA . ALA A 1 206 ? -17.299 -2.828 9.417 1.00 60.41 206 ALA A CA 1
ATOM 1680 C C . ALA A 1 206 ? -17.832 -3.543 8.165 1.00 60.41 206 ALA A C 1
ATOM 1682 O O . ALA A 1 206 ? -17.144 -4.407 7.624 1.00 60.41 206 ALA A O 1
ATOM 1683 N N . THR A 1 207 ? -19.037 -3.192 7.705 1.00 58.28 207 THR A N 1
ATOM 1684 C CA . THR A 1 207 ? -19.693 -3.826 6.548 1.00 58.28 207 THR A CA 1
ATOM 1685 C C . THR A 1 207 ? -19.507 -3.069 5.231 1.00 58.28 207 THR A C 1
ATOM 1687 O O . THR A 1 207 ? -19.781 -3.631 4.170 1.00 58.28 207 THR A O 1
ATOM 1690 N N . LEU A 1 208 ? -18.997 -1.833 5.268 1.00 45.41 208 LEU A N 1
ATOM 1691 C CA . LEU A 1 208 ? -18.668 -1.062 4.068 1.00 45.41 208 LEU A CA 1
ATOM 1692 C C . LEU A 1 208 ? -17.391 -1.617 3.383 1.00 45.41 208 LEU A C 1
ATOM 1694 O O . LEU A 1 208 ? -16.354 -1.732 4.053 1.00 45.41 208 LEU A O 1
ATOM 1698 N N . PRO A 1 209 ? -17.466 -1.981 2.081 1.00 43.94 209 PRO A N 1
ATOM 1699 C CA . PRO A 1 209 ? -16.370 -2.597 1.324 1.00 43.94 209 PRO A CA 1
ATOM 1700 C C . PRO A 1 209 ? -15.132 -1.701 1.166 1.00 43.94 209 PRO A C 1
ATOM 1702 O O . PRO A 1 209 ? -15.286 -0.463 1.070 1.00 43.94 209 PRO A O 1
#

Secondary structure (DSSP, 8-state):
------S---TTTT-PPP-EEEEEEEETTEEEEES-HHHHHHHHHHHHHHHHHHHTTPBPHHHHH-GGGGGG--B-----TTSHHHHHHHHHHHHHHHHHHH--S----TTEEEE-HHHHHHHHHHHHHHHHHHHHHHHHHHHHHHHHHHHHHHHHHHHHHSPP-SHHHHHHHHHHHHHIIIIIHHHHHHHHHHHHHHHHHHHHHHH--

pLDDT: mean 74.56, std 11.38, range [42.47, 90.44]

Radius of gyration: 40.26 Å; chains: 1; bounding box: 71×31×122 Å

InterPro domains:
  IPR026983 Dynein heavy chain [PTHR22878] (82-207)

Foldseek 3Di:
DPPPDPDDPPPCPPLPDQAEEWEWDDDPPDIATVVHLVVVLVVVVVVVVVVQVVQQQAADVCVVVPVVCVVVSHGPPTDDCPDPVNVVVSVVVVVVSVVVVVDPDDDPPSRYDYHCPNVVVVVVVVVVVVLVVVLVVLVVVLVVLVVVLVVLVVVLVVLLPDDDPDPVSVVVSVVVVVCCVPPVVVVSVVSVVVSVVSVVVSVVSVPDD

Organism: NCBI:txid121402

Sequence (209 aa):
DGNDYSEEYEELRFVQKQILIVKLKVEEPYIVFQPSLQQCWELIHRGFMEIIKSAESLPRVESSLFPDIKEHNLTLRTVNPDEDLVADLVNRAMELWKEIASLHITVPLSMFCLDAANLNQDLCNRTRKLKDTLIAFQVDENRELNKGICRRYDEIAETVSKTPENTEELVALNKFLKKSIEVTIHKLKVEIGEASNRLEFLMDFATLP